Protein AF-A0A928I9W2-F1 (afdb_monomer_lite)

Foldseek 3Di:
DDDDDDDDDDDDDDDDDDDDDDDDPDDDDDDDDDDDDPPPQDDQDDQDPDPSCAALPAWPPDQFQDAPHPLLVVLLVVLVVVLVVLCVVCLPPDQLRLLQVLLVLLVVLVVLLVVQLCSCCRNNVDPFCVRHPLLALLSLLSLLSCQCNPNDDLSNVLSLLCLLFSLQVVLVVCSNPVPPGRNTHYSNYSSNNSSSSSSSSSNSSNVNCVSNVVDDADPVCLVSQLVSLVVSLVVQVVVQVVCCVVVVDNRRQHNNQQDADPPDPLVVLRVDDSVSSNVVSSCCSRHVRSVVSVVVCCVVVVVVVVPDDPDDDDDDDD

pLDDT: mean 82.39, std 24.61, range [24.2, 98.81]

Radius of gyration: 24.71 Å; chains: 1; bounding box: 88×42×76 Å

Secondary structure (DSSP, 8-state):
------------------------TT-PPPP-------TTS-----PPSSTHHHHTPPTTSS----TTSHHHHHHHHHHHHHHHHHHHHHTT--HHHHHHHHHHHHHHHHHHHHHHHHHIIIII----GGGT---SGGGHHHHHHHHHHH--HHHHHHHHHHIIIIIHHHHHHHHH--TTTTTTS-TTSHHHHHHHHHHHHHHHHHHHHHHTTS----GGGHHHHHHHHHHHHHHHHHHHHHHHHHH------GGG-SS--TTSTHHHHTTS-HHHHHHHHHHHHHHHHHHHHHHHHHHHHHHHHHTS-S--------

Sequence (318 aa):
MACRPSAALFYRKGITKHHTYRHRRGSPPPPWHGVHIPAVFCAPLHQPKGERALFFALPNTLPPAGLFTAAHGLLLLLTVLSLVLGLRLTRHFGEQRLRRVFLMLTVLLLLLETGKILFALLRVGTRNPNEFVPLYFCSITLAAGLFSGAGRGRLRLCGDIFLATGGLVGGIVFLLIPATSLPHYPAWHFLSLYSFLLHGAMVYMGLSLHLNGLYRIRREDLALAALPISLTAAAALLFNRIYDLVTGTEIANLMFLSRDFPGTPISLLYRLPRPLFTLLMWVIQALGPFLLVLLVTRLVGGRRAAQVPENGGEKRVF

Structure (mmCIF, N/CA/C/O backbone):
data_AF-A0A928I9W2-F1
#
_entry.id   AF-A0A928I9W2-F1
#
loop_
_atom_site.group_PDB
_atom_site.id
_atom_site.type_symbol
_atom_site.label_atom_id
_atom_site.label_alt_id
_atom_site.label_comp_id
_atom_site.label_asym_id
_atom_site.label_entity_id
_atom_site.label_seq_id
_atom_site.pdbx_PDB_ins_code
_atom_site.Cartn_x
_atom_site.Cartn_y
_atom_site.Cartn_z
_atom_site.occupancy
_atom_site.B_iso_or_equiv
_atom_site.auth_seq_id
_atom_site.auth_comp_id
_atom_site.auth_asym_id
_atom_site.auth_atom_id
_atom_site.pdbx_PDB_model_num
ATOM 1 N N . MET A 1 1 ? 51.714 -2.821 -41.963 1.00 31.78 1 MET A N 1
ATOM 2 C CA . MET A 1 1 ? 52.356 -2.086 -40.856 1.00 31.78 1 MET A CA 1
ATOM 3 C C . MET A 1 1 ? 51.703 -0.707 -40.790 1.00 31.78 1 MET A C 1
ATOM 5 O O . MET A 1 1 ? 51.743 -0.012 -41.788 1.00 31.78 1 MET A O 1
ATOM 9 N N . ALA A 1 2 ? 51.065 -0.404 -39.655 1.00 27.45 2 ALA A N 1
ATOM 10 C CA . ALA A 1 2 ? 50.681 0.915 -39.123 1.00 27.45 2 ALA A CA 1
ATOM 11 C C . ALA A 1 2 ? 49.656 1.850 -39.830 1.00 27.45 2 ALA A C 1
ATOM 13 O O . ALA A 1 2 ? 49.743 2.168 -41.007 1.00 27.45 2 ALA A O 1
ATOM 14 N N . CYS A 1 3 ? 48.777 2.375 -38.959 1.00 24.70 3 CYS A N 1
ATOM 15 C CA . CYS A 1 3 ? 48.060 3.663 -38.959 1.00 24.70 3 CYS A CA 1
ATOM 16 C C . CYS A 1 3 ? 46.743 3.867 -39.747 1.00 24.70 3 CYS A C 1
ATOM 18 O O . CYS A 1 3 ? 46.701 4.247 -40.909 1.00 24.70 3 CYS A O 1
ATOM 20 N N . ARG A 1 4 ? 45.641 3.756 -38.990 1.00 24.20 4 ARG A N 1
ATOM 21 C CA . ARG A 1 4 ? 44.439 4.630 -39.011 1.00 24.20 4 ARG A CA 1
ATOM 22 C C . ARG A 1 4 ? 44.657 5.809 -38.017 1.00 24.20 4 ARG A C 1
ATOM 24 O O . ARG A 1 4 ? 45.607 5.685 -37.244 1.00 24.20 4 ARG A O 1
ATOM 31 N N . PRO A 1 5 ? 43.739 6.792 -37.805 1.00 44.75 5 PRO A N 1
ATOM 32 C CA . PRO A 1 5 ? 42.651 7.390 -38.622 1.00 44.75 5 PRO A CA 1
ATOM 33 C C . PRO A 1 5 ? 42.519 8.949 -38.470 1.00 44.75 5 PRO A C 1
ATOM 35 O O . PRO A 1 5 ? 43.269 9.564 -37.724 1.00 44.75 5 PRO A O 1
ATOM 38 N N . SER A 1 6 ? 41.492 9.545 -39.113 1.00 26.38 6 SER A N 1
ATOM 39 C CA . SER A 1 6 ? 40.525 10.555 -38.579 1.00 26.38 6 SER A CA 1
ATOM 40 C C . SER A 1 6 ? 40.324 11.844 -39.394 1.00 26.38 6 SER A C 1
ATOM 42 O O . SER A 1 6 ? 41.237 12.647 -39.510 1.00 26.38 6 SER A O 1
ATOM 44 N N . ALA A 1 7 ? 39.073 12.069 -39.831 1.00 28.42 7 ALA A N 1
ATOM 45 C CA . ALA A 1 7 ? 38.289 13.326 -39.790 1.00 28.42 7 ALA A CA 1
ATOM 46 C C . ALA A 1 7 ? 36.963 13.067 -40.556 1.00 28.42 7 ALA A C 1
ATOM 48 O O . ALA A 1 7 ? 36.995 12.655 -41.707 1.00 28.42 7 ALA A O 1
ATOM 49 N N . ALA A 1 8 ? 35.793 12.973 -39.918 1.00 27.33 8 ALA A N 1
ATOM 50 C CA . ALA A 1 8 ? 34.947 14.032 -39.353 1.00 27.33 8 ALA A CA 1
ATOM 51 C C . ALA A 1 8 ? 34.053 14.760 -40.389 1.00 27.33 8 ALA A C 1
ATOM 53 O O . ALA A 1 8 ? 34.536 15.490 -41.240 1.00 27.33 8 ALA A O 1
ATOM 54 N N . LEU A 1 9 ? 32.737 14.569 -40.186 1.00 25.50 9 LEU A N 1
ATOM 55 C CA . LEU A 1 9 ? 31.574 15.414 -40.510 1.00 25.50 9 LEU A CA 1
ATOM 56 C C . LEU A 1 9 ? 31.290 15.835 -41.964 1.00 25.50 9 LEU A C 1
ATOM 58 O O . LEU A 1 9 ? 32.000 16.646 -42.528 1.00 25.50 9 LEU A O 1
ATOM 62 N N . PHE A 1 10 ? 30.086 15.495 -42.447 1.00 27.34 10 PHE A N 1
ATOM 63 C CA . PHE A 1 10 ? 29.070 16.508 -42.781 1.00 27.34 10 PHE A CA 1
ATOM 64 C C . PHE A 1 10 ? 27.650 15.920 -42.706 1.00 27.34 10 PHE A C 1
ATOM 66 O O . PHE A 1 10 ? 27.373 14.820 -43.175 1.00 27.34 10 PHE A O 1
ATOM 73 N N . TYR A 1 11 ? 26.757 16.680 -42.075 1.00 25.42 11 TYR A N 1
ATOM 74 C CA . TYR A 1 11 ? 25.349 16.386 -41.810 1.00 25.42 11 TYR A CA 1
ATOM 75 C C . TYR A 1 11 ? 24.501 17.292 -42.715 1.00 25.42 11 TYR A C 1
ATOM 77 O O . TYR A 1 11 ? 24.668 18.512 -42.648 1.00 25.42 11 TYR A O 1
ATOM 85 N N . ARG A 1 12 ? 23.553 16.764 -43.508 1.00 25.33 12 ARG A N 1
ATOM 86 C CA . ARG A 1 12 ? 22.374 17.552 -43.928 1.00 25.33 12 ARG A CA 1
ATOM 87 C C . ARG A 1 12 ? 21.186 16.706 -44.417 1.00 25.33 12 ARG A C 1
ATOM 89 O O . ARG A 1 12 ? 21.237 16.096 -45.471 1.00 25.33 12 ARG A O 1
ATOM 96 N N . LYS A 1 13 ? 20.109 16.810 -43.624 1.00 27.64 13 LYS A N 1
ATOM 97 C CA . LYS A 1 13 ? 18.665 16.907 -43.938 1.00 27.64 13 LYS A CA 1
ATOM 98 C C . LYS A 1 13 ? 18.009 15.902 -44.903 1.00 27.64 13 LYS A C 1
ATOM 100 O O . LYS A 1 13 ? 18.205 15.958 -46.107 1.00 27.64 13 LYS A O 1
ATOM 105 N N . GLY A 1 14 ? 17.014 15.187 -44.368 1.00 25.12 14 GLY A N 1
ATOM 106 C CA . GLY A 1 14 ? 15.886 14.626 -45.117 1.00 25.12 14 GLY A CA 1
ATOM 107 C C . GLY A 1 14 ? 14.689 14.382 -44.192 1.00 25.12 14 GLY A C 1
ATOM 108 O O . GLY A 1 14 ? 14.771 13.576 -43.273 1.00 25.12 14 GLY A O 1
ATOM 109 N N . ILE A 1 15 ? 13.611 15.136 -44.402 1.00 29.89 15 ILE A N 1
ATOM 110 C CA . ILE A 1 15 ? 12.345 15.110 -43.657 1.00 29.89 15 ILE A CA 1
ATOM 111 C C . ILE A 1 15 ? 11.397 14.048 -44.253 1.00 29.89 15 ILE A C 1
ATOM 113 O O . ILE A 1 15 ? 11.405 13.807 -45.456 1.00 29.89 15 ILE A O 1
ATOM 117 N N . THR A 1 16 ? 10.525 13.506 -43.391 1.00 30.69 16 THR A N 1
ATOM 118 C CA . THR A 1 16 ? 9.281 12.733 -43.630 1.00 30.69 16 THR A CA 1
ATOM 119 C C . THR A 1 16 ? 9.364 11.302 -44.171 1.00 30.69 16 THR A C 1
ATOM 121 O O . THR A 1 16 ? 9.642 11.075 -45.342 1.00 30.69 16 THR A O 1
ATOM 124 N N . LYS A 1 17 ? 8.910 10.349 -43.338 1.00 27.05 17 LYS A N 1
ATOM 125 C CA . LYS A 1 17 ? 7.760 9.467 -43.630 1.00 27.05 17 LYS A CA 1
ATOM 126 C C . LYS A 1 17 ? 7.296 8.748 -42.355 1.00 27.05 17 LYS A C 1
ATOM 128 O O . LYS A 1 17 ? 8.081 8.104 -41.668 1.00 27.05 17 LYS A O 1
ATOM 133 N N . HIS A 1 18 ? 6.004 8.877 -42.051 1.00 29.19 18 HIS A N 1
ATOM 134 C CA . HIS A 1 18 ? 5.299 8.079 -41.050 1.00 29.19 18 HIS A CA 1
ATOM 135 C C . HIS A 1 18 ? 5.368 6.596 -41.436 1.00 29.19 18 HIS A C 1
ATOM 137 O O . HIS A 1 18 ? 4.814 6.206 -42.462 1.00 29.19 18 HIS A O 1
ATOM 143 N N . HIS A 1 19 ? 6.000 5.768 -40.604 1.00 28.77 19 HIS A N 1
ATOM 144 C CA . HIS A 1 19 ? 5.880 4.315 -40.688 1.00 28.77 19 HIS A CA 1
ATOM 145 C C . HIS A 1 19 ? 5.056 3.792 -39.514 1.00 28.77 19 HIS A C 1
ATOM 147 O O . HIS A 1 19 ? 5.454 3.845 -38.352 1.00 28.77 19 HIS A O 1
ATOM 153 N N . THR A 1 20 ? 3.883 3.277 -39.857 1.00 29.92 20 THR A N 1
ATOM 154 C CA . THR A 1 20 ? 3.042 2.410 -39.041 1.00 29.92 20 THR A CA 1
ATOM 155 C C . THR A 1 20 ? 3.816 1.139 -38.678 1.00 29.92 20 THR A C 1
ATOM 157 O O . THR A 1 20 ? 4.093 0.299 -39.534 1.00 29.92 20 THR A O 1
ATOM 160 N N . TYR A 1 21 ? 4.181 0.978 -37.403 1.00 29.23 21 TYR A N 1
ATOM 161 C CA . TYR A 1 21 ? 4.833 -0.243 -36.926 1.00 29.23 21 TYR A CA 1
ATOM 162 C C . TYR A 1 21 ? 3.772 -1.307 -36.624 1.00 29.23 21 TYR A C 1
ATOM 164 O O . TYR A 1 21 ? 3.060 -1.265 -35.621 1.00 29.23 21 TYR A O 1
ATOM 172 N N . ARG A 1 22 ? 3.633 -2.260 -37.545 1.00 27.12 22 ARG A N 1
ATOM 173 C CA . ARG A 1 22 ? 2.772 -3.437 -37.410 1.00 27.12 22 ARG A CA 1
ATOM 174 C C . ARG A 1 22 ? 3.504 -4.454 -36.524 1.00 27.12 22 ARG A C 1
ATOM 176 O O . ARG A 1 22 ? 4.512 -5.015 -36.942 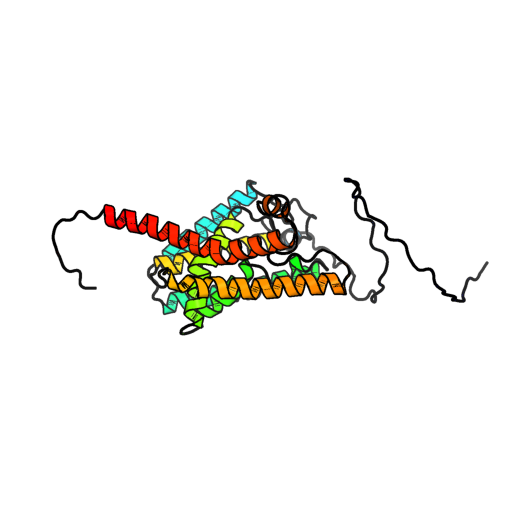1.00 27.12 22 ARG A O 1
ATOM 183 N N . HIS A 1 23 ? 3.015 -4.689 -35.306 1.00 31.16 23 HIS A N 1
ATOM 184 C CA . HIS A 1 23 ? 3.556 -5.706 -34.396 1.00 31.16 23 HIS A CA 1
ATOM 185 C C . HIS A 1 23 ? 3.523 -7.104 -35.048 1.00 31.16 23 HIS A C 1
ATOM 187 O O . HIS A 1 23 ? 2.455 -7.698 -35.200 1.00 31.16 23 HIS A O 1
ATOM 193 N N . ARG A 1 24 ? 4.694 -7.666 -35.380 1.00 27.56 24 ARG A N 1
ATOM 194 C CA . ARG A 1 24 ? 4.873 -9.124 -35.468 1.00 27.56 24 ARG A CA 1
ATOM 195 C C . ARG A 1 24 ? 5.093 -9.654 -34.051 1.00 27.56 24 ARG A C 1
ATOM 197 O O . ARG A 1 24 ? 5.978 -9.185 -33.342 1.00 27.56 24 ARG A O 1
ATOM 204 N N . ARG A 1 25 ? 4.270 -10.619 -33.634 1.00 34.62 25 ARG A N 1
ATOM 205 C CA . ARG A 1 25 ? 4.493 -11.408 -32.413 1.00 34.62 25 ARG A CA 1
ATOM 206 C C . ARG A 1 25 ? 5.723 -12.296 -32.633 1.00 34.62 25 ARG A C 1
ATOM 208 O O . ARG A 1 25 ? 5.773 -12.977 -33.652 1.00 34.62 25 ARG A O 1
ATOM 215 N N . GLY A 1 26 ? 6.660 -12.310 -31.683 1.00 38.62 26 GLY A N 1
ATOM 216 C CA . GLY A 1 26 ? 7.647 -13.393 -31.558 1.00 38.62 26 GLY A CA 1
ATOM 217 C C . GLY A 1 26 ? 9.140 -13.054 -31.650 1.00 38.62 26 GLY A C 1
ATOM 218 O O . GLY A 1 26 ? 9.929 -13.990 -31.651 1.00 38.62 26 GLY A O 1
ATOM 219 N N . SER A 1 27 ? 9.566 -11.787 -31.693 1.00 29.41 27 SER A N 1
ATOM 220 C CA . SER A 1 27 ? 11.004 -11.450 -31.733 1.00 29.41 27 SER A CA 1
ATOM 221 C C . SER A 1 27 ? 11.513 -10.935 -30.377 1.00 29.41 27 SER A C 1
ATOM 223 O O . SER A 1 27 ? 10.868 -10.046 -29.814 1.00 29.41 27 SER A O 1
ATOM 225 N N . PRO A 1 28 ? 12.655 -11.425 -29.850 1.00 33.12 28 PRO A N 1
ATOM 226 C CA . PRO A 1 28 ? 13.293 -10.826 -28.678 1.00 33.12 28 PRO A CA 1
ATOM 227 C C . PRO A 1 28 ? 13.780 -9.397 -28.992 1.00 33.12 28 PRO A C 1
ATOM 229 O O . PRO A 1 28 ? 14.132 -9.114 -30.142 1.00 33.12 28 PRO A O 1
ATOM 232 N N . PRO A 1 29 ? 13.792 -8.481 -28.006 1.00 35.78 29 PRO A N 1
ATOM 233 C CA . PRO A 1 29 ? 14.251 -7.113 -28.223 1.00 35.78 29 PRO A CA 1
ATOM 234 C C . PRO A 1 29 ? 15.753 -7.077 -28.565 1.00 35.78 29 PRO A C 1
ATOM 236 O O . PRO A 1 29 ? 16.518 -7.890 -28.039 1.00 35.78 29 PRO A O 1
ATOM 239 N N . PRO A 1 30 ? 16.195 -6.148 -29.434 1.00 31.75 30 PRO A N 1
ATOM 240 C CA . PRO A 1 30 ? 17.597 -6.031 -29.821 1.00 31.75 30 PRO A CA 1
ATOM 241 C C . PRO A 1 30 ? 18.478 -5.557 -28.649 1.00 31.75 30 PRO A C 1
ATOM 243 O O . PRO A 1 30 ? 17.998 -4.829 -27.775 1.00 31.75 30 PRO A O 1
ATOM 246 N N . PRO A 1 31 ? 19.773 -5.933 -28.622 1.00 33.59 31 PRO A N 1
ATOM 247 C CA . PRO A 1 31 ? 20.706 -5.472 -27.603 1.00 33.59 31 PRO A CA 1
ATOM 248 C C . PRO A 1 31 ? 20.972 -3.968 -27.750 1.00 33.59 31 PRO A C 1
ATOM 250 O O . PRO A 1 31 ? 21.208 -3.449 -28.841 1.00 33.59 31 PRO A O 1
ATOM 253 N N . TRP A 1 32 ? 20.916 -3.268 -26.619 1.00 40.97 32 TRP A N 1
ATOM 254 C CA . TRP A 1 32 ? 21.038 -1.818 -26.525 1.00 40.97 32 TRP A CA 1
ATOM 255 C C . TRP A 1 32 ? 22.491 -1.369 -26.720 1.00 40.97 32 TRP A C 1
ATOM 257 O O . TRP A 1 32 ? 23.321 -1.525 -25.826 1.00 40.97 32 TRP A O 1
ATOM 267 N N . HIS A 1 33 ? 22.789 -0.748 -27.860 1.00 34.88 33 HIS A N 1
ATOM 268 C CA . HIS A 1 33 ? 24.001 0.047 -28.044 1.00 34.88 33 HIS A CA 1
ATOM 269 C C . HIS A 1 33 ? 23.652 1.538 -28.076 1.00 34.88 33 HIS A C 1
ATOM 271 O O . HIS A 1 33 ? 22.855 1.971 -28.902 1.00 34.88 33 HIS A O 1
ATOM 277 N N . GLY A 1 34 ? 24.315 2.318 -27.215 1.00 32.12 34 GLY A N 1
ATOM 278 C CA . GLY A 1 34 ? 24.569 3.737 -27.476 1.00 32.12 34 GLY A CA 1
ATOM 279 C C . GLY A 1 34 ? 24.006 4.741 -26.473 1.00 32.12 34 GLY A C 1
ATOM 280 O O . GLY A 1 34 ? 23.100 5.475 -26.829 1.00 32.12 34 GLY A O 1
ATOM 281 N N . VAL A 1 35 ? 24.611 4.838 -25.279 1.00 32.84 35 VAL A N 1
ATOM 282 C CA . VAL A 1 35 ? 24.970 6.113 -24.613 1.00 32.84 35 VAL A CA 1
ATOM 283 C C . VAL A 1 35 ? 26.172 5.815 -23.703 1.00 32.84 35 VAL A C 1
ATOM 285 O O . VAL A 1 35 ? 26.039 5.082 -22.723 1.00 32.84 35 VAL A O 1
ATOM 288 N N . HIS A 1 36 ? 27.354 6.342 -24.034 1.00 31.38 36 HIS A N 1
ATOM 289 C CA . HIS A 1 36 ? 28.551 6.223 -23.198 1.00 31.38 36 HIS A CA 1
ATOM 290 C C . HIS A 1 36 ? 28.470 7.210 -22.024 1.00 31.38 36 HIS A C 1
ATOM 292 O O . HIS A 1 36 ? 28.612 8.414 -22.208 1.00 31.38 36 HIS A O 1
ATOM 298 N N . ILE A 1 37 ? 28.266 6.683 -20.818 1.00 40.09 37 ILE A N 1
ATOM 299 C CA . ILE A 1 37 ? 28.563 7.352 -19.542 1.00 40.09 37 ILE A CA 1
ATOM 300 C C . ILE A 1 37 ? 29.822 6.653 -18.986 1.00 40.09 37 ILE A C 1
ATOM 302 O O . ILE A 1 37 ? 29.930 5.437 -19.175 1.00 40.09 37 ILE A O 1
ATOM 306 N N . PRO A 1 38 ? 30.799 7.360 -18.377 1.00 28.80 38 PRO A N 1
ATOM 307 C CA . PRO A 1 38 ? 32.104 6.791 -18.032 1.00 28.80 38 PRO A CA 1
ATOM 308 C C . PRO A 1 38 ? 32.010 5.468 -17.264 1.00 28.80 38 PRO A C 1
ATOM 310 O O . PRO A 1 38 ? 31.285 5.350 -16.276 1.00 28.80 38 PRO A O 1
ATOM 313 N N . ALA A 1 39 ? 32.788 4.486 -17.719 1.00 35.19 39 ALA A N 1
ATOM 314 C CA . ALA A 1 39 ? 32.867 3.118 -17.211 1.00 35.19 39 ALA A CA 1
ATOM 315 C C . ALA A 1 39 ? 33.584 3.016 -15.847 1.00 35.19 39 ALA A C 1
ATOM 317 O O . ALA A 1 39 ? 34.485 2.203 -15.675 1.00 35.19 39 ALA A O 1
ATOM 318 N N . VAL A 1 40 ? 33.203 3.849 -14.876 1.00 36.44 40 VAL A N 1
ATOM 319 C CA . VAL A 1 40 ? 33.762 3.823 -13.510 1.00 36.44 40 VAL A CA 1
ATOM 320 C C . VAL A 1 40 ? 32.794 3.166 -12.510 1.00 36.44 40 VAL A C 1
ATOM 322 O O . VAL A 1 40 ? 33.202 2.780 -11.423 1.00 36.44 40 VAL A O 1
ATOM 325 N N . PHE A 1 41 ? 31.532 2.927 -12.890 1.00 36.41 41 PHE A N 1
ATOM 326 C CA . PHE A 1 41 ? 30.505 2.349 -12.003 1.00 36.41 41 PHE A CA 1
ATOM 327 C C . PHE A 1 41 ? 29.969 0.965 -12.420 1.00 36.41 41 PHE A C 1
ATOM 329 O O . PHE A 1 41 ? 28.980 0.497 -11.867 1.00 36.41 41 PHE A O 1
ATOM 336 N N . CYS A 1 42 ? 30.597 0.280 -13.380 1.00 36.03 42 CYS A N 1
ATOM 337 C CA . CYS A 1 42 ? 30.111 -1.010 -13.897 1.00 36.03 42 CYS A CA 1
ATOM 338 C C . CYS A 1 42 ? 31.154 -2.129 -13.796 1.00 36.03 42 CYS A C 1
ATOM 340 O O . CYS A 1 42 ? 31.420 -2.826 -14.771 1.00 36.03 42 CYS A O 1
ATOM 342 N N . ALA A 1 43 ? 31.727 -2.330 -12.610 1.00 31.09 43 ALA A N 1
ATOM 343 C CA . ALA A 1 43 ? 32.336 -3.615 -12.284 1.00 31.09 43 ALA A CA 1
ATOM 344 C C . ALA A 1 43 ? 31.275 -4.488 -11.586 1.00 31.09 43 ALA A C 1
ATOM 346 O O . ALA A 1 43 ? 30.779 -4.086 -10.530 1.00 31.09 43 ALA A O 1
ATOM 347 N N . PRO A 1 44 ? 30.890 -5.660 -12.130 1.00 40.47 44 PRO A N 1
ATOM 348 C CA . PRO A 1 44 ? 30.042 -6.593 -11.403 1.00 40.47 44 PRO A CA 1
ATOM 349 C C . PRO A 1 44 ? 30.801 -7.064 -10.159 1.00 40.47 44 PRO A C 1
ATOM 351 O O . PRO A 1 44 ? 31.786 -7.796 -10.246 1.00 40.47 44 PRO A O 1
ATOM 354 N N . LEU A 1 45 ? 30.357 -6.602 -8.988 1.00 47.22 45 LEU A N 1
ATOM 355 C CA . LEU A 1 45 ? 30.879 -7.042 -7.699 1.00 47.22 45 LEU A CA 1
ATOM 356 C C . LEU A 1 45 ? 30.754 -8.567 -7.607 1.00 47.22 45 LEU A C 1
ATOM 358 O O . LEU A 1 45 ? 29.647 -9.107 -7.670 1.00 47.22 45 LEU A O 1
ATOM 362 N N . HIS A 1 46 ? 31.907 -9.218 -7.455 1.00 44.16 46 HIS A N 1
ATOM 363 C CA . HIS A 1 46 ? 32.105 -10.656 -7.284 1.00 44.16 46 HIS A CA 1
ATOM 364 C C . HIS A 1 46 ? 30.957 -11.293 -6.475 1.00 44.16 46 HIS A C 1
ATOM 366 O O . HIS A 1 46 ? 30.665 -10.857 -5.358 1.00 44.16 46 HIS A O 1
ATOM 372 N N . GLN A 1 47 ? 30.261 -12.286 -7.045 1.00 50.47 47 GLN A N 1
ATOM 373 C CA . GLN A 1 47 ? 29.185 -12.972 -6.327 1.00 50.47 47 GLN A CA 1
ATOM 374 C C . GLN A 1 47 ? 29.783 -13.826 -5.195 1.00 50.47 47 GLN A C 1
ATOM 376 O O . GLN A 1 47 ? 30.635 -14.675 -5.468 1.00 50.47 47 GLN A O 1
ATOM 381 N N . PRO A 1 48 ? 29.366 -13.633 -3.930 1.00 45.22 48 PRO A N 1
ATOM 382 C CA . PRO A 1 48 ? 29.837 -14.469 -2.832 1.00 45.22 48 PRO A CA 1
ATOM 383 C C . PRO A 1 48 ? 29.295 -15.896 -2.994 1.00 45.22 48 PRO A C 1
ATOM 385 O O . PRO A 1 48 ? 28.115 -16.071 -3.273 1.00 45.22 48 PRO A O 1
ATOM 388 N N . LYS A 1 49 ? 30.132 -16.923 -2.801 1.00 40.22 49 LYS A N 1
ATOM 389 C CA . LYS A 1 49 ? 29.702 -18.334 -2.753 1.00 40.22 49 LYS A CA 1
ATOM 390 C C . LYS A 1 49 ? 29.166 -18.667 -1.344 1.00 40.22 49 LYS A C 1
ATOM 392 O O . LYS A 1 49 ? 29.845 -18.371 -0.366 1.00 40.22 49 LYS A O 1
ATOM 397 N N . GLY A 1 50 ? 27.970 -19.264 -1.236 1.00 56.84 50 GLY A N 1
ATOM 398 C CA . GLY A 1 50 ? 27.308 -19.669 0.030 1.00 56.84 50 GLY A CA 1
ATOM 399 C C . GLY A 1 50 ? 25.898 -19.075 0.211 1.00 56.84 50 GLY A C 1
ATOM 400 O O . GLY A 1 50 ? 25.441 -18.361 -0.666 1.00 56.84 50 GLY A O 1
ATOM 401 N N . GLU A 1 51 ? 25.200 -19.317 1.332 1.00 52.12 51 GLU A N 1
ATOM 402 C CA . GLU A 1 51 ? 23.814 -18.843 1.612 1.00 52.12 51 GLU A CA 1
ATOM 403 C C . GLU A 1 51 ? 23.595 -17.328 1.406 1.00 52.12 51 GLU A C 1
ATOM 405 O O . GLU A 1 51 ? 22.502 -16.884 1.049 1.00 52.12 51 GLU A O 1
ATOM 410 N N . ARG A 1 52 ? 24.660 -16.522 1.533 1.00 54.88 52 ARG A N 1
ATOM 411 C CA . ARG A 1 52 ? 24.667 -15.091 1.173 1.00 54.88 52 ARG A CA 1
ATOM 412 C C . ARG A 1 52 ? 24.341 -14.841 -0.309 1.00 54.88 52 ARG A C 1
ATOM 414 O O . ARG A 1 52 ? 23.796 -13.790 -0.634 1.00 54.88 52 ARG A O 1
ATOM 421 N N . ALA A 1 53 ? 24.641 -15.800 -1.186 1.00 63.34 53 ALA A N 1
ATOM 422 C CA . ALA A 1 53 ? 24.260 -15.799 -2.595 1.00 63.34 53 ALA A CA 1
ATOM 423 C C . ALA A 1 53 ? 22.746 -15.930 -2.785 1.00 63.34 53 ALA A C 1
ATOM 425 O O . ALA A 1 53 ? 22.221 -15.368 -3.735 1.00 63.34 53 ALA A O 1
ATOM 426 N N . LEU A 1 54 ? 22.052 -16.651 -1.893 1.00 77.19 54 LEU A N 1
ATOM 427 C CA . LEU A 1 54 ? 20.616 -16.920 -2.001 1.00 77.19 54 LEU A CA 1
ATOM 428 C C . LEU A 1 54 ? 19.784 -15.693 -1.605 1.00 77.19 54 LEU A C 1
ATOM 430 O O . LEU A 1 54 ? 18.833 -15.337 -2.296 1.00 77.19 54 LEU A O 1
ATOM 434 N N . PHE A 1 55 ? 20.161 -15.029 -0.508 1.00 88.88 55 PHE A N 1
ATOM 435 C CA . PHE A 1 55 ? 19.361 -13.955 0.089 1.00 88.88 55 PHE A CA 1
ATOM 436 C C . PHE A 1 55 ? 19.397 -12.637 -0.701 1.00 88.88 55 PHE A C 1
ATOM 438 O O . PHE A 1 55 ? 18.418 -11.894 -0.692 1.00 88.88 55 PHE A O 1
ATOM 445 N N . PHE A 1 56 ? 20.505 -12.366 -1.399 1.00 89.81 56 PHE A N 1
ATOM 446 C CA . PHE A 1 56 ? 20.718 -11.179 -2.240 1.00 89.81 56 PHE A CA 1
ATOM 447 C C . PHE A 1 56 ? 21.059 -11.556 -3.694 1.00 89.81 56 PHE A C 1
ATOM 449 O O . PHE A 1 56 ? 21.854 -10.877 -4.355 1.00 89.81 56 PHE A O 1
ATOM 456 N N . ALA A 1 57 ? 20.496 -12.669 -4.172 1.00 88.44 57 ALA A N 1
ATOM 457 C CA . ALA A 1 57 ? 20.646 -13.132 -5.546 1.00 88.44 57 ALA A CA 1
ATOM 458 C C . ALA A 1 57 ? 20.131 -12.091 -6.548 1.00 88.44 57 ALA A C 1
ATOM 460 O O . ALA A 1 57 ? 19.156 -11.383 -6.300 1.00 88.44 57 ALA A O 1
ATOM 461 N N . LEU A 1 58 ? 20.756 -12.024 -7.722 1.00 88.12 58 LEU A N 1
ATOM 462 C CA . LEU A 1 58 ? 20.221 -11.209 -8.808 1.00 88.12 58 LEU A CA 1
ATOM 463 C C . LEU A 1 58 ? 18.895 -11.810 -9.320 1.00 88.12 58 LEU A C 1
ATOM 465 O O . LEU A 1 58 ? 18.676 -13.021 -9.214 1.00 88.12 58 LEU A O 1
ATOM 469 N N . PRO A 1 59 ? 17.986 -10.982 -9.863 1.00 86.19 59 PRO A N 1
ATOM 470 C CA . PRO A 1 59 ? 16.713 -11.471 -10.381 1.00 86.19 59 PRO A CA 1
ATOM 471 C C . PRO A 1 59 ? 16.928 -12.556 -11.440 1.00 86.19 59 PRO A C 1
ATOM 473 O O . PRO A 1 59 ? 17.780 -12.419 -12.319 1.00 86.19 59 PRO A O 1
ATOM 476 N N . ASN A 1 60 ? 16.127 -13.620 -11.368 1.00 87.06 60 ASN A N 1
ATOM 477 C CA . ASN A 1 60 ? 16.134 -14.750 -12.303 1.00 87.06 60 ASN A CA 1
ATOM 478 C C . ASN A 1 60 ? 17.458 -15.546 -12.395 1.00 87.06 60 ASN A C 1
ATOM 480 O O . ASN A 1 60 ? 17.599 -16.363 -13.303 1.00 87.06 60 ASN A O 1
ATOM 484 N N . THR A 1 61 ? 18.426 -15.362 -11.483 1.00 88.69 61 THR A N 1
ATOM 485 C CA . THR A 1 61 ? 19.645 -16.205 -11.461 1.00 88.69 61 THR A CA 1
ATOM 486 C C . THR A 1 61 ? 19.464 -17.509 -10.691 1.00 88.69 61 THR A C 1
ATOM 488 O O . THR A 1 61 ? 20.271 -18.423 -10.819 1.00 88.69 61 THR A O 1
ATOM 491 N N . LEU A 1 62 ? 18.421 -17.585 -9.868 1.00 90.25 62 LEU A N 1
ATOM 492 C CA . LEU A 1 62 ? 18.011 -18.771 -9.128 1.00 90.25 62 LEU A CA 1
ATOM 493 C C . LEU A 1 62 ? 16.540 -19.069 -9.436 1.00 90.25 62 LEU A C 1
ATOM 495 O O . LEU A 1 62 ? 15.814 -18.141 -9.807 1.00 90.25 62 LEU A O 1
ATOM 499 N N . PRO A 1 63 ? 16.078 -20.323 -9.259 1.00 90.44 63 PRO A N 1
ATOM 500 C CA . PRO A 1 63 ? 14.683 -20.670 -9.482 1.00 90.44 63 PRO A CA 1
ATOM 501 C C . PRO A 1 63 ? 13.745 -19.758 -8.673 1.00 90.44 63 PRO A C 1
ATOM 503 O O . PRO A 1 63 ? 13.886 -19.674 -7.446 1.00 90.44 63 PRO A O 1
ATOM 506 N N . PRO A 1 64 ? 12.809 -19.052 -9.332 1.00 93.38 64 PRO A N 1
ATOM 507 C CA . PRO A 1 64 ? 11.859 -18.201 -8.636 1.00 93.38 64 PRO A CA 1
ATOM 508 C C . PRO A 1 64 ? 10.901 -19.050 -7.800 1.00 93.38 64 PRO A C 1
ATOM 510 O O . PRO A 1 64 ? 10.600 -20.195 -8.141 1.00 93.38 64 PRO A O 1
ATOM 513 N N . ALA A 1 65 ? 10.382 -18.477 -6.714 1.00 93.50 65 ALA A N 1
ATOM 514 C CA . ALA A 1 65 ? 9.378 -19.150 -5.895 1.00 93.50 65 ALA A CA 1
ATOM 515 C C . ALA A 1 65 ? 8.106 -19.464 -6.693 1.00 93.50 65 ALA A C 1
ATOM 517 O O . ALA A 1 65 ? 7.493 -20.505 -6.472 1.00 93.50 65 ALA A O 1
ATOM 518 N N . GLY A 1 66 ? 7.721 -18.573 -7.611 1.00 91.88 66 GLY A N 1
ATOM 519 C CA . GLY A 1 66 ? 6.516 -18.698 -8.426 1.00 91.88 66 GLY A CA 1
ATOM 520 C C . GLY A 1 66 ? 5.218 -18.434 -7.656 1.00 91.88 66 GLY A C 1
ATOM 521 O O . GLY A 1 66 ? 5.170 -18.430 -6.425 1.00 91.88 66 GLY A O 1
ATOM 522 N N . LEU A 1 67 ? 4.141 -18.197 -8.405 1.00 92.81 67 LEU A N 1
ATOM 523 C CA . LEU A 1 67 ? 2.793 -18.051 -7.855 1.00 92.81 67 LEU A CA 1
ATOM 524 C C . LEU A 1 67 ? 2.168 -19.431 -7.625 1.00 92.81 67 LEU A C 1
ATOM 526 O O . LEU A 1 67 ? 2.336 -20.333 -8.438 1.00 92.81 67 LEU A O 1
ATOM 530 N N . PHE A 1 68 ? 1.426 -19.575 -6.526 1.00 93.69 68 PHE A N 1
ATOM 531 C CA . PHE A 1 68 ? 0.682 -20.799 -6.164 1.00 93.69 68 PHE A CA 1
ATOM 532 C C . PHE A 1 68 ? 1.521 -22.087 -6.055 1.00 93.69 68 PHE A C 1
ATOM 534 O O . PHE A 1 68 ? 1.006 -23.190 -6.208 1.00 93.69 68 PHE A O 1
ATOM 541 N N . THR A 1 69 ? 2.810 -21.962 -5.745 1.00 96.31 69 THR A N 1
ATOM 542 C CA . THR A 1 69 ? 3.698 -23.097 -5.462 1.00 96.31 69 THR A CA 1
ATOM 543 C C . THR A 1 69 ? 3.694 -23.465 -3.975 1.00 96.31 69 THR A C 1
ATOM 545 O O . THR A 1 69 ? 3.200 -22.711 -3.133 1.00 96.31 69 THR A O 1
ATOM 548 N N . ALA A 1 70 ? 4.313 -24.595 -3.612 1.00 96.38 70 ALA A N 1
ATOM 549 C CA . ALA A 1 70 ? 4.520 -24.961 -2.206 1.00 96.38 70 ALA A CA 1
ATOM 550 C C . ALA A 1 70 ? 5.312 -23.888 -1.433 1.00 96.38 70 ALA A C 1
ATOM 552 O O . ALA A 1 70 ? 5.020 -23.613 -0.272 1.00 96.38 70 ALA A O 1
ATOM 553 N N . ALA A 1 71 ? 6.271 -23.232 -2.094 1.00 95.25 71 ALA A N 1
ATOM 554 C CA . ALA A 1 71 ? 7.048 -22.150 -1.507 1.00 95.25 71 ALA A CA 1
ATOM 555 C C . ALA A 1 71 ? 6.183 -20.909 -1.219 1.00 95.25 71 ALA A C 1
ATOM 557 O O . ALA A 1 71 ? 6.278 -20.333 -0.135 1.00 95.25 71 ALA A O 1
ATOM 558 N N . HIS A 1 72 ? 5.287 -20.542 -2.145 1.00 96.50 72 HIS A N 1
ATOM 559 C CA . HIS A 1 72 ? 4.269 -19.518 -1.895 1.00 96.50 72 HIS A CA 1
ATOM 560 C C . HIS A 1 72 ? 3.365 -19.910 -0.714 1.00 96.50 72 HIS A C 1
ATOM 562 O O . HIS A 1 72 ? 3.177 -19.113 0.205 1.00 96.50 72 HIS A O 1
ATOM 568 N N . GLY A 1 73 ? 2.860 -21.148 -0.700 1.00 97.62 73 GLY A N 1
ATOM 569 C CA . GLY A 1 73 ? 2.014 -21.662 0.380 1.00 97.62 73 GLY A CA 1
ATOM 570 C C . GLY A 1 73 ? 2.690 -21.604 1.753 1.00 97.62 73 GLY A C 1
ATOM 571 O O . GLY A 1 73 ? 2.061 -21.191 2.725 1.00 97.62 73 GLY A O 1
ATOM 572 N N . LEU A 1 74 ? 3.982 -21.937 1.831 1.00 97.31 74 LEU A N 1
AT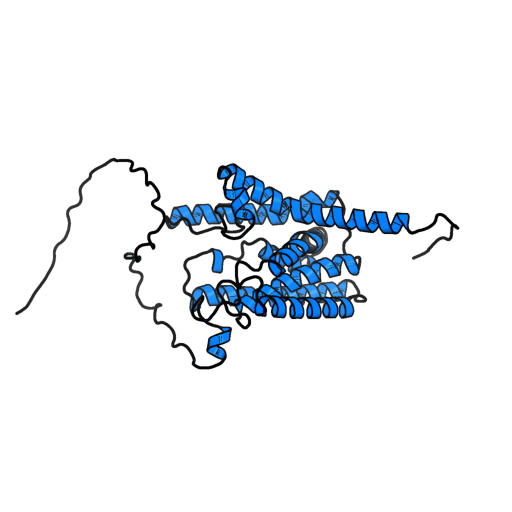OM 573 C CA . LEU A 1 74 ? 4.766 -21.847 3.063 1.00 97.31 74 LEU A CA 1
ATOM 574 C C . LEU A 1 74 ? 4.914 -20.398 3.549 1.00 97.31 74 LEU A C 1
ATOM 576 O O . LEU A 1 74 ? 4.667 -20.123 4.722 1.00 97.31 74 LEU A O 1
ATOM 580 N N . LEU A 1 75 ? 5.278 -19.463 2.664 1.00 97.69 75 LEU A N 1
ATOM 581 C CA . LEU A 1 75 ? 5.393 -18.043 3.024 1.00 97.69 75 LEU A CA 1
ATOM 582 C C . LEU A 1 75 ? 4.054 -17.467 3.501 1.00 97.69 75 LEU A C 1
ATOM 584 O O . LEU A 1 75 ? 4.007 -16.726 4.490 1.00 97.69 75 LEU A O 1
ATOM 588 N N . LEU A 1 76 ? 2.960 -17.839 2.832 1.00 98.06 76 LEU A N 1
ATOM 589 C CA . LEU A 1 76 ? 1.613 -17.434 3.215 1.00 98.06 76 LEU A CA 1
ATOM 590 C C . LEU A 1 76 ? 1.228 -18.007 4.584 1.00 98.06 76 LEU A C 1
ATOM 592 O O . LEU A 1 76 ? 0.763 -17.256 5.441 1.00 98.06 76 LEU A O 1
ATOM 596 N N . LEU A 1 77 ? 1.479 -19.299 4.823 1.00 98.19 77 LEU A N 1
ATOM 597 C CA . LEU A 1 77 ? 1.220 -19.952 6.108 1.00 98.19 77 LEU A CA 1
ATOM 598 C C . LEU A 1 77 ? 1.974 -19.259 7.246 1.00 98.19 77 LEU A C 1
ATOM 600 O O . LEU A 1 77 ? 1.363 -18.898 8.251 1.00 98.19 77 LEU A O 1
ATOM 604 N N . LEU A 1 78 ? 3.277 -19.024 7.079 1.00 98.19 78 LEU A N 1
ATOM 605 C CA . LEU A 1 78 ? 4.091 -18.335 8.082 1.00 98.19 78 LEU A CA 1
ATOM 606 C C . LEU A 1 78 ? 3.559 -16.927 8.361 1.00 98.19 78 LEU A C 1
ATOM 608 O O . LEU A 1 78 ? 3.413 -16.545 9.520 1.00 98.19 78 LEU A O 1
ATOM 612 N N . THR A 1 79 ? 3.183 -16.191 7.315 1.00 98.31 79 THR A N 1
ATOM 613 C CA . THR A 1 79 ? 2.622 -14.840 7.456 1.00 98.31 79 THR A CA 1
ATOM 614 C C . THR A 1 79 ? 1.291 -14.855 8.207 1.00 98.31 79 THR A C 1
ATOM 616 O O . THR A 1 79 ? 1.084 -14.032 9.098 1.00 98.31 79 THR A O 1
ATOM 619 N N . VAL A 1 80 ? 0.402 -15.809 7.911 1.00 98.31 80 VAL A N 1
ATOM 620 C CA . VAL A 1 80 ? -0.875 -15.970 8.624 1.00 98.31 80 VAL A CA 1
ATOM 621 C C . VAL A 1 80 ? -0.644 -16.340 10.089 1.00 98.31 80 VAL A C 1
ATOM 623 O O . VAL A 1 80 ? -1.275 -15.748 10.965 1.00 98.31 80 VAL A O 1
ATOM 626 N N . LEU A 1 81 ? 0.278 -17.261 10.385 1.00 98.44 81 LEU A N 1
ATOM 627 C CA . LEU A 1 81 ? 0.622 -17.628 11.763 1.00 98.44 81 LEU A CA 1
ATOM 628 C C . LEU A 1 81 ? 1.174 -16.427 12.542 1.00 98.44 81 LEU A C 1
ATOM 630 O O . LEU A 1 81 ? 0.711 -16.154 13.653 1.00 98.44 81 LEU A O 1
ATOM 634 N N . SER A 1 82 ? 2.102 -15.667 11.951 1.00 98.12 82 SER A N 1
ATOM 635 C CA . SER A 1 82 ? 2.634 -14.438 12.550 1.00 98.12 82 SER A CA 1
ATOM 636 C C . SER A 1 82 ? 1.548 -13.383 12.763 1.00 98.12 82 SER A C 1
ATOM 638 O O . SER A 1 82 ? 1.526 -12.736 13.809 1.00 98.12 82 SER A O 1
ATOM 640 N N . LEU A 1 83 ? 0.616 -13.233 11.819 1.00 98.06 83 LEU A N 1
ATOM 641 C CA . LEU A 1 83 ? -0.509 -12.309 11.936 1.00 98.06 83 LEU A CA 1
ATOM 642 C C . LEU A 1 83 ? -1.460 -12.709 13.069 1.00 98.06 83 LEU A C 1
ATOM 644 O O . LEU A 1 83 ? -1.810 -11.867 13.895 1.00 98.06 83 LEU A O 1
ATOM 648 N N . VAL A 1 84 ? -1.848 -13.984 13.151 1.00 98.19 84 VAL A N 1
ATOM 649 C CA . VAL A 1 84 ? -2.713 -14.494 14.227 1.00 98.19 84 VAL A CA 1
ATOM 650 C C . VAL A 1 84 ? -2.041 -14.312 15.584 1.00 98.19 84 VAL A C 1
ATOM 652 O O . VAL A 1 84 ? -2.688 -13.848 16.525 1.00 98.19 84 VAL A O 1
ATOM 655 N N . LEU A 1 85 ? -0.750 -14.637 15.691 1.00 98.25 85 LEU A N 1
ATOM 656 C CA . LEU A 1 85 ? 0.019 -14.427 16.914 1.00 98.25 85 LEU A CA 1
ATOM 657 C C . LEU A 1 85 ? 0.066 -12.940 17.286 1.00 98.25 85 LEU A C 1
ATOM 659 O O . LEU A 1 85 ? -0.281 -12.588 18.412 1.00 98.25 85 LEU A O 1
ATOM 663 N N . GLY A 1 86 ? 0.418 -12.070 16.338 1.00 97.94 86 GLY A N 1
ATOM 664 C CA . GLY A 1 86 ? 0.466 -10.623 16.536 1.00 97.94 86 GLY A CA 1
ATOM 665 C C . GLY A 1 86 ? -0.863 -10.066 17.041 1.00 97.94 86 GLY A C 1
ATOM 666 O O . GLY A 1 86 ? -0.892 -9.405 18.075 1.00 97.94 86 GLY A O 1
ATOM 667 N N . LEU A 1 87 ? -1.974 -10.398 16.375 1.00 98.00 87 LEU A N 1
ATOM 668 C CA . LEU A 1 87 ? -3.316 -9.964 16.781 1.00 98.00 87 LEU A CA 1
ATOM 669 C C . LEU A 1 87 ? -3.702 -10.488 18.169 1.00 98.00 87 LEU A C 1
ATOM 671 O O . LEU A 1 87 ? -4.287 -9.753 18.962 1.00 98.00 87 LEU A O 1
ATOM 675 N N . ARG A 1 88 ? -3.367 -11.742 18.500 1.00 97.31 88 ARG A N 1
ATOM 676 C CA . ARG A 1 88 ? -3.635 -12.305 19.835 1.00 97.31 88 ARG A CA 1
ATOM 677 C C . ARG A 1 88 ? -2.846 -11.594 20.929 1.00 97.31 88 ARG A C 1
ATOM 679 O O . ARG A 1 88 ? -3.401 -11.361 22.001 1.00 97.31 88 ARG A O 1
ATOM 686 N N . LEU A 1 89 ? -1.584 -11.260 20.667 1.00 97.00 89 LEU A N 1
ATOM 687 C CA . LEU A 1 89 ? -0.718 -10.571 21.623 1.00 97.00 89 LEU A CA 1
ATOM 688 C C . LEU A 1 89 ? -1.151 -9.121 21.852 1.00 97.00 89 LEU A C 1
ATOM 690 O O . LEU A 1 89 ? -0.996 -8.615 22.962 1.00 97.00 89 LEU A O 1
ATOM 694 N N . THR A 1 90 ? -1.712 -8.460 20.837 1.00 96.56 90 THR A N 1
ATOM 695 C CA . THR A 1 90 ? -2.073 -7.038 20.923 1.00 96.56 90 THR A CA 1
ATOM 696 C C . THR A 1 90 ? -3.553 -6.758 21.157 1.00 96.56 90 THR A C 1
ATOM 698 O O . THR A 1 90 ? -3.892 -5.601 21.377 1.00 96.56 90 THR A O 1
ATOM 701 N N . ARG A 1 91 ? -4.423 -7.779 21.212 1.00 94.12 91 ARG A N 1
ATOM 702 C CA . ARG A 1 91 ? -5.890 -7.632 21.387 1.00 94.12 91 ARG A CA 1
ATOM 703 C C . ARG A 1 91 ? -6.350 -6.835 22.615 1.00 94.12 91 ARG A C 1
ATOM 705 O O . ARG A 1 91 ? -7.496 -6.417 22.667 1.00 94.12 91 ARG A O 1
ATOM 712 N N . HIS A 1 92 ? -5.486 -6.721 23.623 1.00 91.25 92 HIS A N 1
ATOM 713 C CA . HIS A 1 92 ? -5.761 -6.040 24.896 1.00 91.25 92 HIS A CA 1
ATOM 714 C C . HIS A 1 92 ? -4.862 -4.819 25.098 1.00 91.25 92 HIS A C 1
ATOM 716 O O . HIS A 1 92 ? -4.762 -4.282 26.201 1.00 91.25 92 HIS A O 1
ATOM 722 N N . PHE A 1 93 ? -4.124 -4.406 24.066 1.00 95.56 93 PHE A N 1
ATOM 723 C CA . PHE A 1 93 ? -3.268 -3.236 24.174 1.00 95.56 93 PHE A CA 1
ATOM 724 C C . PHE A 1 93 ? -4.131 -1.977 24.151 1.00 95.56 93 PHE A C 1
ATOM 726 O O . PHE A 1 93 ? -4.960 -1.795 23.266 1.00 95.56 93 PHE A O 1
ATOM 733 N N . GLY A 1 94 ? -3.880 -1.062 25.089 1.00 95.62 94 GLY A N 1
ATOM 734 C CA . GLY A 1 94 ? -4.445 0.282 25.009 1.00 95.62 94 GLY A CA 1
ATOM 735 C C . GLY A 1 94 ? -3.966 1.021 23.753 1.00 95.62 94 GLY A C 1
ATOM 736 O O . GLY A 1 94 ? -2.885 0.735 23.224 1.00 95.62 94 GLY A O 1
ATOM 737 N N . GLU A 1 95 ? -4.739 2.018 23.313 1.00 95.31 95 GLU A N 1
ATOM 738 C CA . GLU A 1 95 ? -4.504 2.769 22.070 1.00 95.31 95 GLU A CA 1
ATOM 739 C C . GLU A 1 95 ? -3.050 3.238 21.921 1.00 95.31 95 GLU A C 1
ATOM 741 O O . GLU A 1 95 ? -2.417 2.996 20.895 1.00 95.31 95 GLU A O 1
ATOM 746 N N . GLN A 1 96 ? -2.486 3.868 22.956 1.00 96.50 96 GLN A N 1
ATOM 747 C CA . GLN A 1 96 ? -1.122 4.403 22.903 1.00 96.50 96 GLN A CA 1
ATOM 748 C C . GLN A 1 96 ? -0.073 3.313 22.652 1.00 96.50 96 GLN A C 1
ATOM 750 O O . GLN A 1 96 ? 0.877 3.518 21.892 1.00 96.50 96 GLN A O 1
ATOM 755 N N . ARG A 1 97 ? -0.246 2.141 23.274 1.00 97.62 97 ARG A N 1
ATOM 756 C CA . ARG A 1 97 ? 0.673 1.011 23.113 1.00 97.62 97 ARG A CA 1
ATOM 757 C C . ARG A 1 97 ? 0.555 0.424 21.710 1.00 97.62 97 ARG A C 1
ATOM 759 O O . ARG A 1 97 ? 1.579 0.163 21.085 1.00 97.62 97 ARG A O 1
ATOM 766 N N . LEU A 1 98 ? -0.664 0.275 21.192 1.00 97.31 98 LEU A N 1
ATOM 767 C CA . LEU A 1 98 ? -0.892 -0.237 19.840 1.00 97.31 98 LEU A CA 1
ATOM 768 C C . LEU A 1 98 ? -0.364 0.723 18.760 1.00 97.31 98 LEU A C 1
ATOM 770 O O . LEU A 1 98 ? 0.315 0.288 17.831 1.00 97.31 98 LEU A O 1
ATOM 774 N N . ARG A 1 99 ? -0.558 2.037 18.924 1.00 97.81 99 ARG A N 1
ATOM 775 C CA . ARG A 1 99 ? 0.012 3.052 18.018 1.00 97.81 99 ARG A CA 1
ATOM 776 C C . ARG A 1 99 ? 1.540 3.058 18.027 1.00 97.81 99 ARG A C 1
ATOM 778 O O . ARG A 1 99 ? 2.154 3.224 16.975 1.00 97.81 99 ARG A O 1
ATOM 785 N N . ARG A 1 100 ? 2.170 2.798 19.180 1.00 98.00 100 ARG A N 1
ATOM 786 C CA . ARG A 1 100 ? 3.628 2.613 19.261 1.00 98.00 100 ARG A CA 1
ATOM 787 C C . ARG A 1 100 ? 4.088 1.386 18.471 1.00 98.00 100 ARG A C 1
ATOM 789 O O . ARG A 1 100 ? 5.089 1.474 17.768 1.00 98.00 100 ARG A O 1
ATOM 796 N N . VAL A 1 101 ? 3.339 0.280 18.528 1.00 98.06 101 VAL A N 1
ATOM 797 C CA . VAL A 1 101 ? 3.607 -0.908 17.696 1.00 98.06 101 VAL A CA 1
ATOM 798 C C . VAL A 1 101 ? 3.504 -0.564 16.209 1.00 98.06 101 VAL A C 1
ATOM 800 O O . VAL A 1 101 ? 4.398 -0.927 15.449 1.00 98.06 101 VAL A O 1
ATOM 803 N N . PHE A 1 102 ? 2.472 0.176 15.790 1.00 98.19 102 PHE A N 1
ATOM 804 C CA . PHE A 1 102 ? 2.333 0.602 14.391 1.00 98.19 102 PHE A CA 1
ATOM 805 C C . PHE A 1 102 ? 3.498 1.484 13.946 1.00 98.19 102 PHE A C 1
ATOM 807 O O . PHE A 1 102 ? 4.040 1.277 12.862 1.00 98.19 102 PHE A O 1
ATOM 814 N N . LEU A 1 103 ? 3.926 2.426 14.790 1.00 98.38 103 LEU A N 1
ATOM 815 C CA . LEU A 1 103 ? 5.063 3.292 14.494 1.00 98.38 103 LEU A CA 1
ATOM 816 C C . LEU A 1 103 ? 6.360 2.488 14.349 1.00 98.38 103 LEU A C 1
ATOM 818 O O . LEU A 1 103 ? 7.065 2.651 13.358 1.00 98.38 103 LEU A O 1
ATOM 822 N N . MET A 1 104 ? 6.650 1.585 15.290 1.00 98.31 104 MET A N 1
ATOM 823 C CA . MET A 1 104 ? 7.823 0.704 15.227 1.00 98.31 104 MET A CA 1
ATOM 824 C C . MET A 1 104 ? 7.826 -0.152 13.958 1.00 98.31 104 MET A C 1
ATOM 826 O O . MET A 1 104 ? 8.840 -0.230 13.267 1.00 98.31 104 MET A O 1
ATOM 830 N N . LEU A 1 105 ? 6.683 -0.761 13.631 1.00 98.12 105 LEU A N 1
ATOM 831 C CA . LEU A 1 105 ? 6.527 -1.575 12.430 1.00 98.12 105 LEU A CA 1
ATOM 832 C C . LEU A 1 105 ? 6.725 -0.734 11.166 1.00 98.12 105 LEU A C 1
ATOM 834 O O . LEU A 1 105 ? 7.430 -1.147 10.254 1.00 98.12 105 LEU A O 1
ATOM 838 N N . THR A 1 106 ? 6.169 0.476 11.133 1.00 98.44 106 THR A N 1
ATOM 839 C CA . THR A 1 106 ? 6.313 1.396 9.999 1.00 98.44 106 THR A CA 1
ATOM 840 C C . THR A 1 106 ? 7.760 1.843 9.805 1.00 98.44 106 THR A C 1
ATOM 842 O O . THR A 1 106 ? 8.247 1.846 8.678 1.00 98.44 106 THR A O 1
ATOM 845 N N . VAL A 1 107 ? 8.472 2.175 10.887 1.00 98.44 107 VAL A N 1
ATOM 846 C CA . VAL A 1 107 ? 9.899 2.533 10.832 1.00 98.44 107 VAL A CA 1
ATOM 847 C C . VAL A 1 107 ? 10.729 1.359 10.317 1.00 98.44 107 VAL A C 1
ATOM 849 O O . VAL A 1 107 ? 11.552 1.547 9.424 1.00 98.44 107 VAL A O 1
ATOM 852 N N . LEU A 1 108 ? 10.473 0.139 10.799 1.00 98.25 108 LEU A N 1
ATOM 853 C CA . LEU A 1 108 ? 11.121 -1.063 10.270 1.00 98.25 108 LEU A CA 1
ATOM 854 C C . LEU A 1 108 ? 10.866 -1.218 8.762 1.00 98.25 108 LEU A C 1
ATOM 856 O O . LEU A 1 108 ? 11.802 -1.436 7.998 1.00 98.25 108 LEU A O 1
ATOM 860 N N . LEU A 1 109 ? 9.618 -1.061 8.315 1.00 98.19 109 LEU A N 1
ATOM 861 C CA . LEU A 1 109 ? 9.262 -1.175 6.900 1.00 98.19 109 LEU A CA 1
ATOM 862 C C . LEU A 1 109 ? 9.889 -0.079 6.032 1.00 98.19 109 LEU A C 1
ATOM 864 O O . LEU A 1 109 ? 10.250 -0.365 4.894 1.00 98.19 109 LEU A O 1
ATOM 868 N N . LEU A 1 110 ? 10.052 1.141 6.551 1.00 98.06 110 LEU A N 1
ATOM 869 C CA . LEU A 1 110 ? 10.765 2.229 5.871 1.00 98.06 110 LEU A CA 1
ATOM 870 C C . LEU A 1 110 ? 12.252 1.902 5.687 1.00 98.06 110 LEU A C 1
ATOM 872 O O . LEU A 1 110 ? 12.802 2.122 4.606 1.00 98.06 110 LEU A O 1
ATOM 876 N N . LEU A 1 111 ? 12.897 1.340 6.713 1.00 97.81 111 LEU A N 1
ATOM 877 C CA . LEU A 1 111 ? 14.294 0.905 6.622 1.00 97.81 111 LEU A CA 1
ATOM 878 C C . LEU A 1 111 ? 14.458 -0.217 5.591 1.00 97.81 111 LEU A C 1
ATOM 880 O O . LEU A 1 111 ? 15.373 -0.177 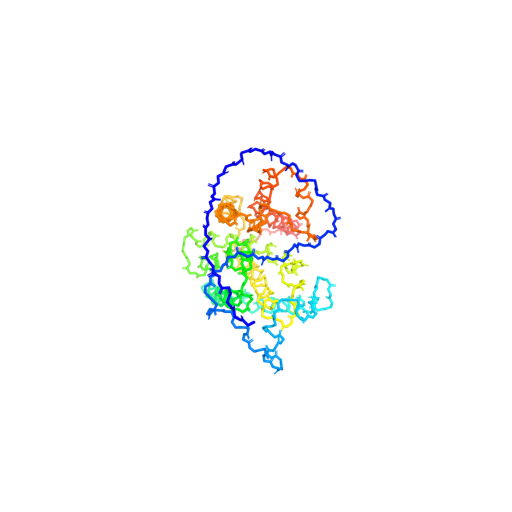4.769 1.00 97.81 111 LEU A O 1
ATOM 884 N N . LEU A 1 112 ? 13.546 -1.190 5.585 1.00 97.25 112 LEU A N 1
ATOM 885 C CA . LEU A 1 112 ? 13.581 -2.289 4.622 1.00 97.25 112 LEU A CA 1
ATOM 886 C C . LEU A 1 112 ? 13.223 -1.836 3.198 1.00 97.25 112 LEU A C 1
ATOM 888 O O . LEU A 1 112 ? 13.857 -2.298 2.253 1.00 97.25 112 LEU A O 1
ATOM 892 N N . GLU A 1 113 ? 12.286 -0.899 3.026 1.00 97.12 113 GLU A N 1
ATOM 893 C CA . GLU A 1 113 ? 11.994 -0.282 1.722 1.00 97.12 113 GLU A CA 1
ATOM 894 C C . GLU A 1 113 ? 13.229 0.452 1.192 1.00 97.12 113 GLU A C 1
ATOM 896 O O . GLU A 1 113 ? 13.600 0.287 0.032 1.00 97.12 113 GLU A O 1
ATOM 901 N N . THR A 1 114 ? 13.929 1.189 2.058 1.00 96.31 114 THR A N 1
ATOM 902 C CA . THR A 1 114 ? 15.210 1.820 1.706 1.00 96.31 114 THR A CA 1
ATOM 903 C C . THR A 1 114 ? 16.225 0.761 1.274 1.00 96.31 114 THR A C 1
ATOM 905 O O . THR A 1 114 ? 16.867 0.910 0.237 1.00 96.31 114 THR A O 1
ATOM 908 N N . GLY A 1 115 ? 16.317 -0.356 2.001 1.00 95.44 115 GLY A N 1
ATOM 909 C CA . GLY A 1 115 ? 17.143 -1.501 1.616 1.00 95.44 115 GLY A CA 1
ATOM 910 C C . GLY A 1 115 ? 16.776 -2.082 0.244 1.00 95.44 115 GLY A C 1
ATOM 911 O O . GLY A 1 115 ? 17.669 -2.367 -0.553 1.00 95.44 115 GLY A O 1
ATOM 912 N N . LYS A 1 116 ? 15.479 -2.208 -0.073 1.00 94.62 116 LYS A N 1
ATOM 913 C CA . LYS A 1 116 ? 14.979 -2.659 -1.387 1.00 94.62 116 LYS A CA 1
ATOM 914 C C . LYS A 1 116 ? 15.416 -1.718 -2.504 1.00 94.62 116 LYS A C 1
ATOM 916 O O . LYS A 1 116 ? 15.928 -2.179 -3.522 1.00 94.62 116 LYS A O 1
ATOM 921 N N . ILE A 1 117 ? 15.252 -0.414 -2.297 1.00 94.62 117 ILE A N 1
ATOM 922 C CA . ILE A 1 117 ? 15.643 0.624 -3.258 1.00 94.62 117 ILE A CA 1
ATOM 923 C C . ILE A 1 117 ? 17.158 0.589 -3.490 1.00 94.62 117 ILE A C 1
ATOM 925 O O . ILE A 1 117 ? 17.604 0.556 -4.636 1.00 94.62 117 ILE A O 1
ATOM 929 N N . LEU A 1 118 ? 17.955 0.525 -2.419 1.00 93.94 118 LEU A N 1
ATOM 930 C CA . LEU A 1 118 ? 19.413 0.423 -2.517 1.00 93.94 118 LEU A CA 1
ATOM 931 C C . LEU A 1 118 ? 19.846 -0.858 -3.237 1.00 93.94 118 LEU A C 1
ATOM 933 O O . LEU A 1 118 ? 20.753 -0.813 -4.063 1.00 93.94 118 LEU A O 1
ATOM 937 N N . PHE A 1 119 ? 19.188 -1.988 -2.982 1.00 92.00 119 PHE A N 1
ATOM 938 C CA . PHE A 1 119 ? 19.459 -3.233 -3.696 1.00 92.00 119 PHE A CA 1
ATOM 939 C C . PHE A 1 119 ? 19.169 -3.103 -5.202 1.00 92.00 119 PHE A C 1
ATOM 941 O O . PHE A 1 119 ? 20.019 -3.450 -6.026 1.00 92.00 119 PHE A O 1
ATOM 948 N N . ALA A 1 120 ? 18.013 -2.547 -5.573 1.00 91.50 120 ALA A N 1
ATOM 949 C CA . ALA A 1 120 ? 17.641 -2.333 -6.971 1.00 91.50 120 ALA A CA 1
ATOM 950 C C . ALA A 1 120 ? 18.632 -1.406 -7.705 1.00 91.50 120 ALA A C 1
ATOM 952 O O . ALA A 1 120 ? 19.059 -1.703 -8.822 1.00 91.50 120 ALA A O 1
ATOM 953 N N . LEU A 1 121 ? 19.060 -0.315 -7.065 1.00 91.62 121 LEU A N 1
ATOM 954 C CA . LEU A 1 121 ? 19.962 0.661 -7.682 1.00 91.62 121 LEU A CA 1
ATOM 955 C C . LEU A 1 121 ? 21.427 0.202 -7.704 1.00 91.62 121 LEU A C 1
ATOM 957 O O . LEU A 1 121 ? 22.092 0.345 -8.725 1.00 91.62 121 LEU A O 1
ATOM 961 N N . LEU A 1 122 ? 21.940 -0.351 -6.601 1.00 89.62 122 LEU A N 1
ATOM 962 C CA . LEU A 1 122 ? 23.374 -0.630 -6.437 1.00 89.62 122 LEU A CA 1
ATOM 963 C C . LEU A 1 122 ? 23.779 -2.045 -6.855 1.00 89.62 122 LEU A C 1
ATOM 965 O O . LEU A 1 122 ? 24.930 -2.263 -7.228 1.00 89.62 122 LEU A O 1
ATOM 969 N N . ARG A 1 123 ? 22.874 -3.027 -6.744 1.00 86.19 123 ARG A N 1
ATOM 970 C CA . ARG A 1 123 ? 23.178 -4.433 -7.067 1.00 86.19 123 ARG A CA 1
ATOM 971 C C . ARG A 1 123 ? 22.611 -4.840 -8.413 1.00 86.19 123 ARG A C 1
ATOM 973 O O . ARG A 1 123 ? 23.329 -5.453 -9.194 1.00 86.19 123 ARG A O 1
ATOM 980 N N . VAL A 1 124 ? 21.350 -4.504 -8.679 1.00 85.94 124 VAL A N 1
ATOM 981 C CA . VAL A 1 124 ? 20.720 -4.815 -9.972 1.00 85.9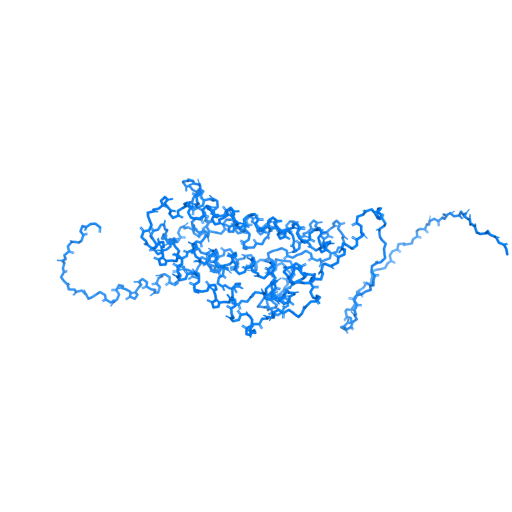4 124 VAL A CA 1
ATOM 982 C C . VAL A 1 124 ? 21.132 -3.795 -11.038 1.00 85.94 124 VAL A C 1
ATOM 984 O O . VAL A 1 124 ? 21.300 -4.165 -12.195 1.00 85.94 124 VAL A O 1
ATOM 987 N N . GLY A 1 125 ? 21.334 -2.525 -10.663 1.00 85.12 125 GLY A N 1
ATOM 988 C CA . GLY A 1 125 ? 21.652 -1.459 -11.620 1.00 85.12 125 GLY A CA 1
ATOM 989 C C . GLY A 1 125 ? 20.479 -1.145 -12.550 1.00 85.12 125 GLY A C 1
ATOM 990 O O . GLY A 1 125 ? 20.673 -0.761 -13.705 1.00 85.12 125 GLY A O 1
ATOM 991 N N . THR A 1 126 ? 19.253 -1.373 -12.070 1.00 85.06 126 THR A N 1
ATOM 992 C CA . THR A 1 126 ? 18.053 -1.278 -12.897 1.00 85.06 126 THR A CA 1
ATOM 993 C C . THR A 1 126 ? 17.774 0.160 -13.317 1.00 85.06 126 THR A C 1
ATOM 995 O O . THR A 1 126 ? 17.904 1.103 -12.537 1.00 85.06 126 THR A O 1
ATOM 998 N N . ARG A 1 127 ? 17.345 0.334 -14.569 1.00 87.38 127 ARG A N 1
ATOM 999 C CA . ARG A 1 127 ? 16.782 1.603 -15.054 1.00 87.38 127 ARG A CA 1
ATOM 1000 C C . ARG A 1 127 ? 15.260 1.626 -14.959 1.00 87.38 127 ARG A C 1
ATOM 1002 O O . ARG A 1 127 ? 14.664 2.668 -15.203 1.00 87.38 127 ARG A O 1
ATOM 1009 N N . ASN A 1 128 ? 14.640 0.502 -14.601 1.00 91.00 128 ASN A N 1
ATOM 1010 C CA . ASN A 1 128 ? 13.198 0.354 -14.527 1.00 91.00 128 ASN A CA 1
ATOM 1011 C C . ASN A 1 128 ? 12.655 0.999 -13.237 1.00 91.00 128 ASN A C 1
ATOM 1013 O O . ASN A 1 128 ? 12.873 0.456 -12.152 1.00 91.00 128 ASN A O 1
ATOM 1017 N N . PRO A 1 129 ? 11.922 2.126 -13.315 1.00 93.19 129 PRO A N 1
ATOM 1018 C CA . PRO A 1 129 ? 11.455 2.836 -12.122 1.00 93.19 129 PRO A CA 1
ATOM 1019 C C . PRO A 1 129 ? 10.482 2.012 -11.274 1.00 93.19 129 PRO A C 1
ATOM 1021 O O . PRO A 1 129 ? 10.360 2.253 -10.075 1.00 93.19 129 PRO A O 1
ATOM 1024 N N . ASN A 1 130 ? 9.841 1.001 -11.863 1.00 92.75 130 ASN A N 1
ATOM 1025 C CA . ASN A 1 130 ? 8.931 0.094 -11.166 1.00 92.75 130 ASN A CA 1
ATOM 1026 C C . ASN A 1 130 ? 9.606 -0.692 -10.026 1.00 92.75 130 ASN A C 1
ATOM 1028 O O . ASN A 1 130 ? 8.932 -1.183 -9.125 1.00 92.75 130 ASN A O 1
ATOM 1032 N N . GLU A 1 131 ? 10.933 -0.821 -10.056 1.00 90.12 131 GLU A N 1
ATOM 1033 C CA . GLU A 1 131 ? 11.689 -1.622 -9.089 1.00 90.12 131 GLU A CA 1
ATOM 1034 C C . GLU A 1 131 ? 12.172 -0.808 -7.877 1.00 90.12 131 GLU A C 1
ATOM 1036 O O . GLU A 1 131 ? 12.456 -1.387 -6.827 1.00 90.12 131 GLU A O 1
ATOM 1041 N N . PHE A 1 132 ? 12.239 0.525 -7.984 1.00 91.56 132 PHE A N 1
ATOM 1042 C CA . PHE A 1 132 ? 12.857 1.374 -6.955 1.00 91.56 132 PHE A CA 1
ATOM 1043 C C . PHE A 1 132 ? 12.090 2.655 -6.604 1.00 91.56 132 PHE A C 1
ATOM 1045 O O . PHE A 1 132 ? 12.417 3.289 -5.604 1.00 91.56 132 PHE A O 1
ATOM 1052 N N . VAL A 1 133 ? 11.081 3.068 -7.374 1.00 94.12 133 VAL A N 1
ATOM 1053 C CA . VAL A 1 133 ? 10.278 4.253 -7.035 1.00 94.12 133 VAL A CA 1
ATOM 1054 C C . VAL A 1 133 ? 9.110 3.831 -6.130 1.00 94.12 133 VAL A C 1
ATOM 1056 O O . VAL A 1 133 ? 8.243 3.074 -6.575 1.00 94.12 133 VAL A O 1
ATOM 1059 N N . PRO A 1 134 ? 9.021 4.320 -4.876 1.00 92.94 134 PRO A N 1
ATOM 1060 C CA . PRO A 1 134 ? 8.011 3.890 -3.906 1.00 92.94 134 PRO A CA 1
ATOM 1061 C C . PRO A 1 134 ? 6.664 4.610 -4.113 1.00 92.94 134 PRO A C 1
ATOM 1063 O O . PRO A 1 134 ? 6.076 5.153 -3.180 1.00 92.94 134 PRO A O 1
ATOM 1066 N N . LEU A 1 135 ? 6.170 4.635 -5.351 1.00 94.81 135 LEU A N 1
ATOM 1067 C CA . LEU A 1 135 ? 4.882 5.226 -5.735 1.00 94.81 135 LEU A CA 1
ATOM 1068 C C . LEU A 1 135 ? 3.892 4.134 -6.151 1.00 94.81 135 LEU A C 1
ATOM 1070 O O . LEU A 1 135 ? 3.230 4.219 -7.183 1.00 94.81 135 LEU A O 1
ATOM 1074 N N . TYR A 1 136 ? 3.811 3.082 -5.341 1.00 94.94 136 TYR A N 1
ATOM 1075 C CA . TYR A 1 136 ? 2.812 2.029 -5.476 1.00 94.94 136 TYR A CA 1
ATOM 1076 C C . TYR A 1 136 ? 1.740 2.152 -4.400 1.00 94.94 136 TYR A C 1
ATOM 1078 O O . TYR A 1 136 ? 1.952 2.751 -3.347 1.00 94.94 136 TYR A O 1
ATOM 1086 N N . PHE A 1 137 ? 0.597 1.512 -4.643 1.00 95.94 137 PHE A N 1
ATOM 1087 C CA . PHE A 1 137 ? -0.514 1.459 -3.696 1.00 95.94 137 PHE A CA 1
ATOM 1088 C C . PHE A 1 137 ? -0.061 1.019 -2.289 1.00 95.94 137 PHE A C 1
ATOM 1090 O O . PHE A 1 137 ? -0.406 1.643 -1.290 1.00 95.94 137 PHE A O 1
ATOM 1097 N N . CYS A 1 138 ? 0.780 -0.016 -2.207 1.00 95.31 138 CYS A N 1
ATOM 1098 C CA . CYS A 1 138 ? 1.281 -0.554 -0.941 1.00 95.31 138 CYS A CA 1
ATOM 1099 C C . CYS A 1 138 ? 2.234 0.410 -0.215 1.00 95.31 138 CYS A C 1
ATOM 1101 O O . CYS A 1 138 ? 2.284 0.395 1.015 1.00 95.31 138 CYS A O 1
ATOM 1103 N N . SER A 1 139 ? 2.937 1.284 -0.946 1.00 96.00 139 SER A N 1
ATOM 1104 C CA . SER A 1 139 ? 3.843 2.296 -0.383 1.00 96.00 139 SER A CA 1
ATOM 1105 C C . SER A 1 139 ? 3.094 3.372 0.412 1.00 96.00 139 SER A C 1
ATOM 1107 O O . SER A 1 139 ? 3.651 3.926 1.359 1.00 96.00 139 SER A O 1
ATOM 1109 N N . ILE A 1 140 ? 1.810 3.613 0.110 1.00 97.81 140 ILE A N 1
ATOM 1110 C CA . ILE A 1 140 ? 0.943 4.525 0.880 1.00 97.81 140 ILE A CA 1
ATOM 1111 C C . ILE A 1 140 ? 0.852 4.079 2.350 1.00 97.81 140 ILE A C 1
ATOM 1113 O O . ILE A 1 140 ? 0.780 4.918 3.247 1.00 97.81 140 ILE A O 1
ATOM 1117 N N . THR A 1 141 ? 0.945 2.770 2.617 1.00 97.81 141 THR A N 1
ATOM 1118 C C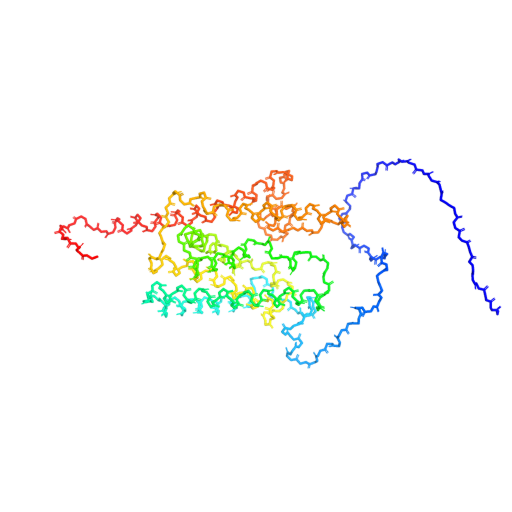A . THR A 1 141 ? 0.975 2.202 3.976 1.00 97.81 141 THR A CA 1
ATOM 1119 C C . THR A 1 141 ? 2.089 2.796 4.826 1.00 97.81 141 THR A C 1
ATOM 1121 O O . THR A 1 141 ? 1.885 2.996 6.017 1.00 97.81 141 THR A O 1
ATOM 1124 N N . LEU A 1 142 ? 3.250 3.109 4.244 1.00 97.81 142 LEU A N 1
ATOM 1125 C CA . LEU A 1 142 ? 4.376 3.661 4.998 1.00 97.81 142 LEU A CA 1
ATOM 1126 C C . LEU A 1 142 ? 4.030 5.054 5.543 1.00 97.81 142 LEU A C 1
ATOM 1128 O O . LEU A 1 142 ? 4.239 5.334 6.720 1.00 97.81 142 LEU A O 1
ATOM 1132 N N . ALA A 1 143 ? 3.410 5.905 4.722 1.00 97.69 143 ALA A N 1
ATOM 1133 C CA . ALA A 1 143 ? 2.924 7.209 5.169 1.00 97.69 143 ALA A CA 1
ATOM 1134 C C . ALA A 1 143 ? 1.730 7.074 6.132 1.00 97.69 143 ALA A C 1
ATOM 1136 O O . ALA A 1 143 ? 1.707 7.700 7.192 1.00 97.69 143 ALA A O 1
ATOM 1137 N N . ALA A 1 144 ? 0.760 6.216 5.806 1.00 98.19 144 ALA A N 1
ATOM 1138 C CA . ALA A 1 144 ? -0.422 5.987 6.633 1.00 98.19 144 ALA A CA 1
ATOM 1139 C C . ALA A 1 144 ? -0.073 5.410 8.017 1.00 98.19 144 ALA A C 1
ATOM 1141 O O . ALA A 1 144 ? -0.687 5.789 9.012 1.00 98.19 144 ALA A O 1
ATOM 1142 N N . GLY A 1 145 ? 0.946 4.553 8.095 1.00 98.12 145 GLY A N 1
ATOM 1143 C CA . GLY A 1 145 ? 1.504 4.011 9.332 1.00 98.12 145 GLY A CA 1
ATOM 1144 C C . GLY A 1 145 ? 2.112 5.089 10.228 1.00 98.12 145 GLY A C 1
ATOM 1145 O O . GLY A 1 145 ? 1.823 5.125 11.425 1.00 98.12 145 GLY A O 1
ATOM 1146 N N . LEU A 1 146 ? 2.862 6.037 9.652 1.00 98.06 146 LEU A N 1
ATOM 1147 C CA . LEU A 1 146 ? 3.373 7.203 10.385 1.00 98.06 146 LEU A CA 1
ATOM 1148 C C . LEU A 1 146 ? 2.225 8.096 10.868 1.00 98.06 146 LEU A C 1
ATOM 1150 O O . LEU A 1 146 ? 2.213 8.527 12.023 1.00 98.06 146 LEU A O 1
ATOM 1154 N N . PHE A 1 147 ? 1.233 8.347 10.012 1.00 98.19 147 PHE A N 1
ATOM 1155 C CA . PHE A 1 147 ? 0.071 9.161 10.362 1.00 98.19 147 PHE A CA 1
ATOM 1156 C C . PHE A 1 147 ? -0.765 8.524 11.477 1.00 98.19 147 PHE A C 1
ATOM 1158 O O . PHE A 1 147 ? -1.132 9.211 12.429 1.00 98.19 147 PHE A O 1
ATOM 1165 N N . SER A 1 148 ? -1.013 7.218 11.408 1.00 98.00 148 SER A N 1
ATOM 1166 C CA . SER A 1 148 ? -1.740 6.464 12.432 1.00 98.00 148 SER A CA 1
ATOM 1167 C C . SER A 1 148 ? -0.956 6.372 13.750 1.00 98.00 148 SER A C 1
ATOM 1169 O O . SER A 1 148 ? -1.512 6.605 14.828 1.00 98.00 148 SER A O 1
ATOM 1171 N N . GLY A 1 149 ? 0.344 6.069 13.680 1.00 96.94 149 GLY A N 1
ATOM 1172 C CA . GLY A 1 149 ? 1.193 5.841 14.851 1.00 96.94 149 GLY A CA 1
ATOM 1173 C C . GLY A 1 149 ? 1.617 7.117 15.585 1.00 96.94 149 GLY A C 1
ATOM 1174 O O . GLY A 1 149 ? 1.595 7.149 16.815 1.00 96.94 149 GLY A O 1
ATOM 1175 N N . ALA A 1 150 ? 1.979 8.174 14.850 1.00 97.25 150 ALA A N 1
ATOM 1176 C CA . ALA A 1 150 ? 2.529 9.417 15.407 1.00 97.25 150 ALA A CA 1
ATOM 1177 C C . ALA A 1 150 ? 1.652 10.659 15.166 1.00 97.25 150 ALA A C 1
ATOM 1179 O O . ALA A 1 150 ? 1.771 11.653 15.886 1.00 97.25 150 ALA A O 1
ATOM 1180 N N . GLY A 1 151 ? 0.759 10.623 14.175 1.00 96.31 151 GLY A N 1
ATOM 1181 C CA . GLY A 1 151 ? -0.098 11.756 13.833 1.00 96.31 151 GLY A CA 1
ATOM 1182 C C . GLY A 1 151 ? -1.173 12.061 14.881 1.00 96.31 151 GLY A C 1
ATOM 1183 O O . GLY A 1 151 ? -1.399 11.324 15.850 1.00 96.31 151 GLY A O 1
ATOM 1184 N N . ARG A 1 152 ? -1.878 13.178 14.672 1.00 96.19 152 ARG A N 1
ATOM 1185 C CA . ARG A 1 152 ? -2.985 13.666 15.515 1.00 96.19 152 ARG A CA 1
ATOM 1186 C C . ARG A 1 152 ? -4.146 14.161 14.644 1.00 96.19 152 ARG A C 1
ATOM 1188 O O . ARG A 1 152 ? -3.955 14.437 13.459 1.00 96.19 152 ARG A O 1
ATOM 1195 N N . GLY A 1 153 ? -5.341 14.268 15.228 1.00 96.12 153 GLY A N 1
ATOM 1196 C CA . GLY A 1 153 ? -6.529 14.826 14.569 1.00 96.12 153 GLY A CA 1
ATOM 1197 C C . GLY A 1 153 ? -6.816 14.199 13.199 1.00 96.12 153 GLY A C 1
ATOM 1198 O O . GLY A 1 153 ? -6.843 12.976 13.057 1.00 96.12 153 GLY A O 1
ATOM 1199 N N . ARG A 1 154 ? -6.992 15.043 12.173 1.00 95.50 154 ARG A N 1
ATOM 1200 C CA . ARG A 1 154 ? -7.322 14.601 10.806 1.00 95.50 154 ARG A CA 1
ATOM 1201 C C . ARG A 1 154 ? -6.224 13.774 10.135 1.00 95.50 154 ARG A C 1
ATOM 1203 O O . ARG A 1 154 ? -6.556 12.906 9.335 1.00 95.50 154 ARG A O 1
ATOM 1210 N N . LEU A 1 155 ? -4.947 14.008 10.455 1.00 96.62 155 LEU A N 1
ATOM 1211 C CA . LEU A 1 155 ? -3.846 13.214 9.896 1.00 96.62 155 LEU A CA 1
ATOM 1212 C C . LEU A 1 155 ? -3.912 11.776 10.401 1.00 96.62 155 LEU A C 1
ATOM 1214 O O . LEU A 1 155 ? -3.899 10.846 9.601 1.00 96.62 155 LEU A O 1
ATOM 1218 N N . ARG A 1 156 ? -4.081 11.603 11.717 1.00 97.88 156 ARG A N 1
ATOM 1219 C CA . ARG A 1 156 ? -4.283 10.282 12.325 1.00 97.88 156 ARG A CA 1
ATOM 1220 C C . ARG A 1 156 ? -5.485 9.571 11.728 1.00 97.88 156 ARG A C 1
ATOM 1222 O O . ARG A 1 156 ? -5.358 8.426 11.321 1.00 97.88 156 ARG A O 1
ATOM 1229 N N . LEU A 1 157 ? -6.612 10.274 11.622 1.00 97.62 157 LEU A N 1
ATOM 1230 C CA . LEU A 1 157 ? -7.824 9.722 11.028 1.00 97.62 157 LEU A CA 1
ATOM 1231 C C . LEU A 1 157 ? -7.591 9.263 9.579 1.00 97.62 157 LEU A C 1
ATOM 1233 O O . LEU A 1 157 ? -8.007 8.170 9.223 1.00 97.62 157 LEU A O 1
ATOM 1237 N N . CYS A 1 158 ? -6.888 10.050 8.760 1.00 98.00 158 CYS A N 1
ATOM 1238 C CA . CYS A 1 158 ? -6.532 9.671 7.388 1.00 98.00 158 CYS A CA 1
ATOM 1239 C C . CYS A 1 158 ? -5.691 8.380 7.343 1.00 98.00 158 CYS A C 1
ATOM 1241 O O . CYS A 1 158 ? -5.996 7.467 6.574 1.00 98.00 158 CYS A O 1
ATOM 1243 N N . GLY A 1 159 ? -4.675 8.277 8.208 1.00 98.25 159 GLY A N 1
ATOM 1244 C CA . GLY A 1 159 ? -3.860 7.068 8.348 1.00 98.25 159 GLY A CA 1
ATOM 1245 C C . GLY A 1 159 ? -4.679 5.855 8.795 1.00 98.25 159 GLY A C 1
ATOM 1246 O O . GLY A 1 159 ? -4.612 4.807 8.157 1.00 98.25 159 GLY A O 1
ATOM 1247 N N . ASP A 1 160 ? -5.497 6.017 9.838 1.00 98.50 160 ASP A N 1
ATOM 1248 C CA . ASP A 1 160 ? -6.365 4.963 10.373 1.00 98.50 160 ASP A CA 1
ATOM 1249 C C . ASP A 1 160 ? -7.350 4.464 9.296 1.00 98.50 160 ASP A C 1
ATOM 1251 O O . ASP A 1 160 ? -7.455 3.258 9.078 1.00 98.50 160 ASP A O 1
ATOM 1255 N N . ILE A 1 161 ? -7.999 5.369 8.552 1.00 98.44 161 ILE A N 1
ATOM 1256 C CA . ILE A 1 161 ? -8.912 5.018 7.452 1.00 98.44 161 ILE A CA 1
ATOM 1257 C C . ILE A 1 161 ? -8.187 4.206 6.379 1.00 98.44 161 ILE A C 1
ATOM 1259 O O . ILE A 1 161 ? -8.683 3.149 5.977 1.00 98.44 161 ILE A O 1
ATOM 1263 N N . PHE A 1 162 ? -7.030 4.679 5.900 1.00 98.56 162 PHE A N 1
ATOM 1264 C CA . PHE A 1 162 ? -6.302 3.977 4.845 1.00 98.56 162 PHE A CA 1
ATOM 1265 C C . PHE A 1 162 ? -5.857 2.590 5.314 1.00 98.56 162 PHE A C 1
ATOM 1267 O O . PHE A 1 162 ? -6.133 1.610 4.627 1.00 98.56 162 PHE A O 1
ATOM 1274 N N . LEU A 1 163 ? -5.227 2.474 6.488 1.00 98.62 163 LEU A N 1
ATOM 1275 C CA . LEU A 1 163 ? -4.771 1.183 7.020 1.00 98.62 163 LEU A CA 1
ATOM 1276 C C . LEU A 1 163 ? -5.940 0.208 7.216 1.00 98.62 163 LEU A C 1
ATOM 1278 O O . LEU A 1 163 ? -5.846 -0.953 6.819 1.00 98.62 163 LEU A O 1
ATOM 1282 N N . ALA A 1 164 ? -7.060 0.687 7.763 1.00 98.31 164 ALA A N 1
ATOM 1283 C CA . ALA A 1 164 ? -8.260 -0.107 8.009 1.00 98.31 164 ALA A CA 1
ATOM 1284 C C . ALA A 1 164 ? -9.017 -0.519 6.733 1.00 98.31 164 ALA A C 1
ATOM 1286 O O . ALA A 1 164 ? -9.893 -1.385 6.803 1.00 98.31 164 ALA A O 1
ATOM 1287 N N . THR A 1 165 ? -8.717 0.093 5.582 1.00 98.38 165 THR A N 1
ATOM 1288 C CA . THR A 1 165 ? -9.405 -0.170 4.309 1.00 98.38 165 THR A CA 1
ATOM 1289 C C . THR A 1 165 ? -8.435 -0.512 3.183 1.00 98.38 165 THR A C 1
ATOM 1291 O O . THR A 1 165 ? -8.204 -1.692 2.922 1.00 98.38 165 THR A O 1
ATOM 1294 N N . GLY A 1 166 ? -7.849 0.497 2.536 1.00 97.81 166 GLY A N 1
ATOM 1295 C CA . GLY A 1 166 ? -6.866 0.364 1.463 1.00 97.81 166 GLY A CA 1
ATOM 1296 C C . GLY A 1 166 ? -5.731 -0.589 1.820 1.00 97.81 166 GLY A C 1
ATOM 1297 O O . GLY A 1 166 ? -5.537 -1.588 1.132 1.00 97.81 166 GLY A O 1
ATOM 1298 N N . GLY A 1 167 ? -5.041 -0.327 2.930 1.00 98.06 167 GLY A N 1
ATOM 1299 C CA . GLY A 1 167 ? -3.967 -1.172 3.446 1.00 98.06 167 GLY A CA 1
ATOM 1300 C C . GLY A 1 167 ? -4.428 -2.611 3.672 1.00 98.06 167 GLY A C 1
ATOM 1301 O O . GLY A 1 167 ? -3.836 -3.535 3.125 1.00 98.06 167 GLY A O 1
ATOM 1302 N N . LEU A 1 168 ? -5.529 -2.808 4.398 1.00 98.56 168 LEU A N 1
ATOM 1303 C CA . LEU A 1 168 ? -6.078 -4.137 4.666 1.00 98.56 168 LEU A CA 1
ATOM 1304 C C . LEU A 1 168 ? -6.349 -4.941 3.382 1.00 98.56 168 LEU A C 1
ATOM 1306 O O . LEU A 1 168 ? -5.842 -6.052 3.230 1.00 98.56 168 LEU A O 1
ATOM 1310 N N . VAL A 1 169 ? -7.126 -4.387 2.448 1.00 98.38 169 VAL A N 1
ATOM 1311 C CA . VAL A 1 169 ? -7.514 -5.095 1.214 1.00 98.38 169 VAL A CA 1
ATOM 1312 C C . VAL A 1 169 ? -6.314 -5.285 0.290 1.00 98.38 169 VAL A C 1
ATOM 1314 O O . VAL A 1 169 ? -6.115 -6.383 -0.227 1.00 98.38 169 VAL A O 1
ATOM 1317 N N . GLY A 1 170 ? -5.489 -4.250 0.113 1.00 97.25 170 GLY A N 1
ATOM 1318 C CA . GLY A 1 170 ? -4.278 -4.329 -0.703 1.00 97.25 170 GLY A CA 1
ATOM 1319 C C . GLY A 1 170 ? -3.303 -5.383 -0.181 1.00 97.25 170 GLY A C 1
ATOM 1320 O O . GLY A 1 170 ? -2.791 -6.181 -0.963 1.00 97.25 170 GLY A O 1
ATOM 1321 N N . GLY A 1 171 ? -3.114 -5.449 1.140 1.00 98.00 171 GLY A N 1
ATOM 1322 C CA . GLY A 1 171 ? -2.284 -6.458 1.794 1.00 98.00 171 GLY A CA 1
ATOM 1323 C C . GLY A 1 171 ? -2.784 -7.876 1.525 1.00 98.00 171 GLY A C 1
ATOM 1324 O O . GLY A 1 171 ? -2.003 -8.729 1.113 1.00 98.00 171 GLY A O 1
ATOM 1325 N N . ILE A 1 172 ? -4.091 -8.118 1.674 1.00 98.31 172 ILE A N 1
ATOM 1326 C CA . ILE A 1 172 ? -4.698 -9.430 1.393 1.00 98.31 172 ILE A CA 1
ATOM 1327 C C . ILE A 1 172 ? -4.501 -9.822 -0.076 1.00 98.31 172 ILE A C 1
ATOM 1329 O O . ILE A 1 172 ? -4.031 -10.922 -0.355 1.00 98.31 172 ILE A O 1
ATOM 1333 N N . VAL A 1 173 ? -4.831 -8.933 -1.018 1.00 96.06 173 VAL A N 1
ATOM 1334 C CA . VAL A 1 173 ? -4.739 -9.232 -2.458 1.00 96.06 173 VAL A CA 1
ATOM 1335 C C . VAL A 1 173 ? -3.307 -9.587 -2.860 1.00 96.06 173 VAL A C 1
ATOM 1337 O O . VAL A 1 173 ? -3.101 -10.570 -3.568 1.00 96.06 173 VAL A O 1
ATOM 1340 N N . PHE A 1 174 ? -2.312 -8.844 -2.373 1.00 95.12 174 PHE A N 1
ATOM 1341 C CA . PHE A 1 174 ? -0.907 -9.123 -2.678 1.00 95.12 174 PHE A CA 1
ATOM 1342 C C . PHE A 1 174 ? -0.359 -10.369 -1.984 1.00 95.12 174 PHE A C 1
ATOM 1344 O O . PHE A 1 174 ? 0.510 -11.024 -2.549 1.00 95.12 174 PHE A O 1
ATOM 1351 N N . LEU A 1 175 ? -0.853 -10.726 -0.795 1.00 97.06 175 LEU A N 1
ATOM 1352 C CA . LEU A 1 175 ? -0.500 -12.004 -0.171 1.00 97.06 175 LEU A CA 1
ATOM 1353 C C . LEU A 1 175 ? -1.059 -13.194 -0.956 1.00 97.06 175 LEU A C 1
ATOM 1355 O O . LEU A 1 175 ? -0.432 -14.244 -0.972 1.00 97.06 175 LEU A O 1
ATOM 1359 N N . LEU A 1 176 ? -2.211 -13.037 -1.614 1.00 95.50 176 LEU A N 1
ATOM 1360 C CA . LEU A 1 176 ? -2.793 -14.078 -2.464 1.00 95.50 176 LEU A CA 1
ATOM 1361 C C . LEU A 1 176 ? -2.137 -14.138 -3.850 1.00 95.50 176 LEU A C 1
ATOM 1363 O O . LEU A 1 176 ? -1.993 -15.222 -4.415 1.00 95.50 176 LEU A O 1
ATOM 1367 N N . ILE A 1 177 ? -1.760 -12.985 -4.411 1.00 93.56 177 ILE A N 1
ATOM 1368 C CA . ILE A 1 177 ? -1.194 -12.862 -5.761 1.00 93.56 177 ILE A CA 1
ATOM 1369 C C . ILE A 1 177 ? 0.058 -11.958 -5.729 1.00 93.56 177 ILE A C 1
ATOM 1371 O O . ILE A 1 177 ? 0.015 -10.814 -6.194 1.00 93.56 177 ILE A O 1
ATOM 1375 N N . PRO A 1 178 ? 1.204 -12.441 -5.207 1.00 92.38 178 PRO A N 1
ATOM 1376 C CA . PRO A 1 178 ? 2.450 -11.668 -5.104 1.00 92.38 178 PRO A CA 1
ATOM 1377 C C . PRO A 1 178 ? 3.207 -11.593 -6.445 1.00 92.38 178 PRO A C 1
ATOM 1379 O O . PRO A 1 178 ? 4.361 -12.009 -6.569 1.00 92.38 178 PRO A O 1
ATOM 1382 N N . ALA A 1 179 ? 2.548 -11.073 -7.481 1.00 88.50 179 ALA A N 1
ATOM 1383 C CA . ALA A 1 179 ? 3.014 -11.114 -8.870 1.00 88.50 179 ALA A CA 1
ATOM 1384 C C . ALA A 1 179 ? 4.219 -10.204 -9.185 1.00 88.50 179 ALA A C 1
ATOM 1386 O O . ALA A 1 179 ? 4.777 -10.290 -10.272 1.00 88.50 179 ALA A O 1
ATOM 1387 N N . THR A 1 180 ? 4.651 -9.351 -8.255 1.00 85.44 180 THR A N 1
ATOM 1388 C CA . THR A 1 180 ? 5.799 -8.445 -8.445 1.00 85.44 180 THR A CA 1
ATOM 1389 C C . THR A 1 180 ? 7.113 -8.970 -7.862 1.00 85.44 180 THR A C 1
ATOM 1391 O O . THR A 1 180 ? 8.167 -8.430 -8.184 1.00 85.44 180 THR A O 1
ATOM 1394 N N . SER A 1 181 ? 7.082 -10.000 -7.009 1.00 85.38 181 SER A N 1
ATOM 1395 C CA . SER A 1 181 ? 8.272 -10.505 -6.304 1.00 85.38 181 SER A CA 1
ATOM 1396 C C . SER A 1 181 ? 8.533 -11.986 -6.572 1.00 85.38 181 SER A C 1
ATOM 1398 O O . SER A 1 181 ? 9.577 -12.334 -7.126 1.00 85.38 181 SER A O 1
ATOM 1400 N N . LEU A 1 182 ? 7.582 -12.865 -6.241 1.00 91.31 182 LEU A N 1
ATOM 1401 C CA . LEU A 1 182 ? 7.775 -14.316 -6.347 1.00 91.31 182 LEU A CA 1
ATOM 1402 C C . LEU A 1 182 ? 8.077 -14.836 -7.764 1.00 91.31 182 LEU A C 1
ATOM 1404 O O . LEU A 1 182 ? 8.769 -15.850 -7.853 1.00 91.31 182 LEU A O 1
ATOM 1408 N N . PRO A 1 183 ? 7.626 -14.200 -8.866 1.00 91.62 183 PRO A N 1
ATOM 1409 C CA . PRO A 1 183 ? 8.016 -14.630 -10.210 1.00 91.62 183 PRO A CA 1
ATOM 1410 C C . PRO A 1 183 ? 9.497 -14.423 -10.549 1.00 91.62 183 PRO A C 1
ATOM 1412 O O . PRO A 1 183 ? 9.977 -15.033 -11.498 1.00 91.62 183 PRO A O 1
ATOM 1415 N N . HIS A 1 184 ? 10.218 -13.582 -9.799 1.00 90.44 184 HIS A N 1
ATOM 1416 C CA . HIS A 1 184 ? 11.594 -13.183 -10.127 1.00 90.44 184 HIS A CA 1
ATOM 1417 C C . HIS A 1 184 ? 12.635 -13.616 -9.095 1.00 90.44 184 HIS A C 1
ATOM 1419 O O . HIS A 1 184 ? 13.829 -13.651 -9.405 1.00 90.44 184 HIS A O 1
ATOM 1425 N N . TYR A 1 185 ? 12.198 -13.940 -7.876 1.00 93.25 185 TYR A N 1
ATOM 1426 C CA . TYR A 1 185 ? 13.080 -14.220 -6.750 1.00 93.25 185 TYR A CA 1
ATOM 1427 C C . TYR A 1 185 ? 12.715 -15.533 -6.040 1.00 93.25 185 TYR A C 1
ATOM 1429 O O . TYR A 1 185 ? 11.532 -15.883 -5.959 1.00 93.25 185 TYR A O 1
ATOM 1437 N N . PRO A 1 186 ? 13.704 -16.256 -5.480 1.00 93.81 186 PRO A N 1
ATOM 1438 C CA . PRO A 1 186 ? 13.458 -17.389 -4.589 1.00 93.81 186 PRO A CA 1
ATOM 1439 C C . PRO A 1 186 ? 12.635 -16.995 -3.357 1.00 93.81 186 PRO A C 1
ATOM 1441 O O . PRO A 1 186 ? 12.549 -15.822 -2.993 1.00 93.81 186 PRO A O 1
ATOM 1444 N N . ALA A 1 187 ? 12.065 -17.980 -2.663 1.00 93.56 187 ALA A N 1
ATOM 1445 C CA . ALA A 1 187 ? 11.252 -17.717 -1.473 1.00 93.56 187 ALA A CA 1
ATOM 1446 C C . ALA A 1 187 ? 12.074 -17.093 -0.334 1.00 93.56 187 ALA A C 1
ATOM 1448 O O . ALA A 1 187 ? 11.671 -16.086 0.245 1.00 93.56 187 ALA A O 1
ATOM 1449 N N . TRP A 1 188 ? 13.270 -17.633 -0.082 1.00 93.06 188 TRP A N 1
ATOM 1450 C CA . TRP A 1 188 ? 14.227 -17.116 0.902 1.00 93.06 188 TRP A CA 1
ATOM 1451 C C . TRP A 1 188 ? 15.150 -16.045 0.317 1.00 93.06 188 TRP A C 1
ATOM 1453 O O . TRP A 1 188 ? 16.372 -16.119 0.417 1.00 93.06 188 TRP A O 1
ATOM 1463 N N . HIS A 1 189 ? 14.538 -15.039 -0.302 1.00 94.75 189 HIS A N 1
ATOM 1464 C CA . HIS A 1 189 ? 15.210 -13.863 -0.838 1.00 94.75 189 HIS A CA 1
ATOM 1465 C C . HIS A 1 189 ? 14.720 -12.600 -0.128 1.00 94.75 189 HIS A C 1
ATOM 1467 O O . HIS A 1 189 ? 13.541 -12.504 0.225 1.00 94.75 189 HIS A O 1
ATOM 1473 N N . PHE A 1 190 ? 15.594 -11.604 0.022 1.00 94.31 190 PHE A N 1
ATOM 1474 C CA . PHE A 1 190 ? 15.277 -10.338 0.681 1.00 94.31 190 PHE A CA 1
ATOM 1475 C C . PHE A 1 190 ? 13.987 -9.692 0.150 1.00 94.31 190 PHE A C 1
ATOM 1477 O O . PHE A 1 190 ? 13.109 -9.358 0.939 1.00 94.31 190 PHE A O 1
ATOM 1484 N N . LEU A 1 191 ? 13.828 -9.575 -1.176 1.00 94.12 191 LEU A N 1
ATOM 1485 C CA . LEU A 1 191 ? 12.632 -8.970 -1.788 1.00 94.12 191 LEU A CA 1
ATOM 1486 C C . LEU A 1 191 ? 11.357 -9.790 -1.548 1.00 94.12 191 LEU A C 1
ATOM 1488 O O . LEU A 1 191 ? 10.297 -9.208 -1.325 1.00 94.12 191 LEU A O 1
ATOM 1492 N N . SER A 1 192 ? 11.451 -11.121 -1.562 1.00 95.94 192 SER A N 1
ATOM 1493 C CA . SER A 1 192 ? 10.313 -12.002 -1.284 1.00 95.94 192 SER A CA 1
ATOM 1494 C C . SER A 1 192 ? 9.866 -11.844 0.167 1.00 95.94 192 SER A C 1
ATOM 1496 O O . SER A 1 192 ? 8.693 -11.592 0.434 1.00 95.94 192 SER A O 1
ATOM 1498 N N . LEU A 1 193 ? 10.808 -11.884 1.111 1.00 96.62 193 LEU A N 1
ATOM 1499 C CA . LEU A 1 193 ? 10.509 -11.759 2.537 1.00 96.62 193 LEU A CA 1
ATOM 1500 C C . LEU A 1 193 ? 10.045 -10.361 2.918 1.00 96.62 193 LEU A C 1
ATOM 1502 O O . LEU A 1 193 ? 9.072 -10.223 3.658 1.00 96.62 193 LEU A O 1
ATOM 1506 N N . TYR A 1 194 ? 10.685 -9.329 2.369 1.00 96.44 194 TYR A N 1
ATOM 1507 C CA . TYR A 1 194 ? 10.236 -7.953 2.520 1.00 96.44 194 TYR A CA 1
ATOM 1508 C C . TYR A 1 194 ? 8.799 -7.785 2.019 1.00 96.44 194 TYR A C 1
ATOM 1510 O O . TYR A 1 194 ? 7.973 -7.204 2.721 1.00 96.44 194 TYR A O 1
ATOM 1518 N N . SER A 1 195 ? 8.478 -8.341 0.845 1.00 96.56 195 SER A N 1
ATOM 1519 C CA . SER A 1 195 ? 7.123 -8.305 0.298 1.00 96.56 195 SER A CA 1
ATOM 1520 C C . SER A 1 195 ? 6.126 -8.938 1.272 1.00 96.56 195 SER A C 1
ATOM 1522 O O . SER A 1 195 ? 5.154 -8.288 1.646 1.00 96.56 195 SER A O 1
ATOM 1524 N N . PHE A 1 196 ? 6.360 -10.161 1.748 1.00 97.88 196 PHE A N 1
ATOM 1525 C CA . PHE A 1 196 ? 5.432 -10.807 2.688 1.00 97.88 196 PHE A CA 1
ATOM 1526 C C . PHE A 1 196 ? 5.324 -10.062 4.024 1.00 97.88 196 PHE A C 1
ATOM 1528 O O . PHE A 1 196 ? 4.222 -9.929 4.554 1.00 97.88 196 PHE A O 1
ATOM 1535 N N . LEU A 1 197 ? 6.423 -9.497 4.532 1.00 98.12 197 LEU A N 1
ATOM 1536 C CA . LEU A 1 197 ? 6.410 -8.695 5.754 1.00 98.12 197 LEU A CA 1
ATOM 1537 C C . LEU A 1 197 ? 5.602 -7.399 5.590 1.00 98.12 197 LEU A C 1
ATOM 1539 O O . LEU A 1 197 ? 4.772 -7.098 6.445 1.00 98.12 197 LEU A O 1
ATOM 1543 N N . LEU A 1 198 ? 5.805 -6.651 4.499 1.00 98.12 198 LEU A N 1
ATOM 1544 C CA . LEU A 1 198 ? 5.058 -5.423 4.206 1.00 98.12 198 LEU A CA 1
ATOM 1545 C C . LEU A 1 198 ? 3.557 -5.704 4.122 1.00 98.12 198 LEU A C 1
ATOM 1547 O O . LEU A 1 198 ? 2.761 -5.048 4.793 1.00 98.12 198 LEU A O 1
ATOM 1551 N N . HIS A 1 199 ? 3.164 -6.696 3.326 1.00 98.44 199 HIS A N 1
ATOM 1552 C CA . HIS A 1 199 ? 1.751 -6.982 3.101 1.00 98.44 199 HIS A CA 1
ATOM 1553 C C . HIS A 1 199 ? 1.111 -7.654 4.325 1.00 98.44 199 HIS A C 1
ATOM 1555 O O . HIS A 1 199 ? -0.017 -7.322 4.678 1.00 98.44 199 HIS A O 1
ATOM 1561 N N . GLY A 1 200 ? 1.843 -8.495 5.061 1.00 98.62 200 GLY A N 1
ATOM 1562 C CA . GLY A 1 200 ? 1.413 -9.003 6.365 1.00 98.62 200 GLY A CA 1
ATOM 1563 C C . GLY A 1 200 ? 1.192 -7.884 7.387 1.00 98.62 200 GLY A C 1
ATOM 1564 O O . GLY A 1 200 ? 0.169 -7.865 8.072 1.00 98.62 200 GLY A O 1
ATOM 1565 N N . ALA A 1 201 ? 2.096 -6.902 7.443 1.00 98.62 201 ALA A N 1
ATOM 1566 C CA . ALA A 1 201 ? 1.967 -5.722 8.295 1.00 98.62 201 ALA A CA 1
ATOM 1567 C C . ALA A 1 201 ? 0.755 -4.855 7.923 1.00 98.62 201 ALA A C 1
ATOM 1569 O O . ALA A 1 201 ? 0.055 -4.376 8.816 1.00 98.62 201 ALA A O 1
ATOM 1570 N N . MET A 1 202 ? 0.472 -4.690 6.626 1.00 98.69 202 MET A N 1
ATOM 1571 C CA . MET A 1 202 ? -0.733 -4.004 6.141 1.00 98.69 202 MET A CA 1
ATOM 1572 C C . MET A 1 202 ? -2.008 -4.655 6.691 1.00 98.69 202 MET A C 1
ATOM 1574 O O . MET A 1 202 ? -2.856 -3.966 7.263 1.00 98.69 202 MET A O 1
ATOM 1578 N N . VAL A 1 203 ? -2.121 -5.985 6.579 1.00 98.81 203 VAL A N 1
ATOM 1579 C CA . VAL A 1 203 ? -3.280 -6.730 7.099 1.00 98.81 203 VAL A CA 1
ATOM 1580 C C . VAL A 1 203 ? -3.336 -6.657 8.626 1.00 98.81 203 VAL A C 1
ATOM 1582 O O . VAL A 1 203 ? -4.399 -6.394 9.187 1.00 98.81 203 VAL A O 1
ATOM 1585 N N . TYR A 1 204 ? -2.200 -6.827 9.308 1.00 98.75 204 TYR A N 1
ATOM 1586 C CA . TYR A 1 204 ? -2.118 -6.749 10.766 1.00 98.75 204 TYR A CA 1
ATOM 1587 C C . TYR A 1 204 ? -2.587 -5.389 11.300 1.00 98.75 204 TYR A C 1
ATOM 1589 O O . TYR A 1 204 ? -3.432 -5.353 12.194 1.00 98.75 204 TYR A O 1
ATOM 1597 N N . MET A 1 205 ? -2.077 -4.277 10.760 1.00 98.62 205 MET A N 1
ATOM 1598 C CA . MET A 1 205 ? -2.457 -2.933 11.208 1.00 98.62 205 MET A CA 1
ATOM 1599 C C . MET A 1 205 ? -3.934 -2.655 10.926 1.00 98.62 205 MET A C 1
ATOM 1601 O O . MET A 1 205 ? -4.650 -2.191 11.816 1.00 98.62 205 MET A O 1
ATOM 1605 N N . GLY A 1 206 ? -4.411 -3.009 9.729 1.00 98.25 206 GLY A N 1
ATOM 1606 C CA . GLY A 1 206 ? -5.812 -2.840 9.354 1.00 98.25 206 GLY A CA 1
ATOM 1607 C C . GLY A 1 206 ? -6.771 -3.622 10.253 1.00 98.25 206 GLY A C 1
ATOM 1608 O O . GLY A 1 206 ? -7.727 -3.051 10.777 1.00 98.25 206 GLY A O 1
ATOM 1609 N N . LEU A 1 207 ? -6.497 -4.907 10.502 1.00 97.88 207 LEU A N 1
ATOM 1610 C CA . LEU A 1 207 ? -7.302 -5.721 11.419 1.00 97.88 207 LEU A CA 1
ATOM 1611 C C . LEU A 1 207 ? -7.195 -5.235 12.865 1.00 97.88 207 LEU A C 1
ATOM 1613 O O . LEU A 1 207 ? -8.204 -5.197 13.563 1.00 97.88 207 LEU A O 1
ATOM 1617 N N . SER A 1 208 ? -6.007 -4.829 13.315 1.00 98.00 208 SER A N 1
ATOM 1618 C CA . SER A 1 208 ? -5.800 -4.329 14.677 1.00 98.00 208 SER A CA 1
ATOM 1619 C C . SER A 1 208 ? -6.637 -3.084 14.967 1.00 98.00 208 SER A C 1
ATOM 1621 O O . SER A 1 208 ? -7.176 -2.978 16.068 1.00 98.00 208 SER A O 1
ATOM 1623 N N . LEU A 1 209 ? -6.793 -2.175 13.996 1.00 97.31 209 LEU A N 1
ATOM 1624 C CA . LEU A 1 209 ? -7.651 -0.992 14.130 1.00 97.31 209 LEU A CA 1
ATOM 1625 C C . LEU A 1 209 ? -9.121 -1.361 14.357 1.00 97.31 209 LEU A C 1
ATOM 1627 O O . LEU A 1 209 ? -9.758 -0.798 15.248 1.00 97.31 209 LEU A O 1
ATOM 1631 N N . HIS A 1 210 ? -9.639 -2.327 13.592 1.00 95.38 210 HIS A N 1
ATOM 1632 C CA . HIS A 1 210 ? -11.022 -2.797 13.731 1.00 95.38 210 HIS A CA 1
ATOM 1633 C C . HIS A 1 210 ? -11.233 -3.600 15.019 1.00 95.38 210 HIS A C 1
ATOM 1635 O O . HIS A 1 210 ? -12.208 -3.382 15.732 1.00 95.38 210 HIS A O 1
ATOM 1641 N N . LEU A 1 211 ? -10.324 -4.529 15.330 1.00 94.12 211 LEU A N 1
ATOM 1642 C CA . LEU A 1 211 ? -10.472 -5.459 16.454 1.00 94.12 211 LEU A CA 1
ATOM 1643 C C . LEU A 1 211 ? -10.277 -4.790 17.819 1.00 94.12 211 LEU A C 1
ATOM 1645 O O . LEU A 1 211 ? -10.936 -5.191 18.772 1.00 94.12 211 LEU A O 1
ATOM 1649 N N . ASN A 1 212 ? -9.422 -3.767 17.911 1.00 94.44 212 ASN A N 1
ATOM 1650 C CA . ASN A 1 212 ? -9.227 -2.992 19.143 1.00 94.44 212 ASN A CA 1
ATOM 1651 C C . ASN A 1 212 ? -10.160 -1.770 19.232 1.00 94.44 212 ASN A C 1
ATOM 1653 O O . ASN A 1 212 ? -10.002 -0.945 20.126 1.00 94.44 212 ASN A O 1
ATOM 1657 N N . GLY A 1 213 ? -11.100 -1.610 18.292 1.00 92.81 213 GLY A N 1
ATOM 1658 C CA . GLY A 1 213 ? -12.067 -0.508 18.305 1.00 92.81 213 GLY A CA 1
ATOM 1659 C C . GLY A 1 213 ? -11.462 0.886 18.10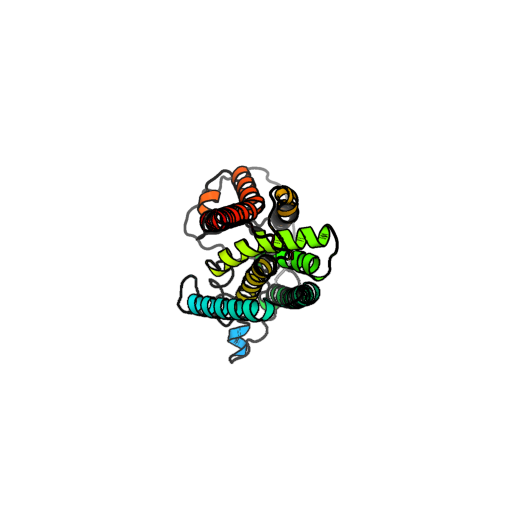0 1.00 92.81 213 GLY A C 1
ATOM 1660 O O . GLY A 1 213 ? -12.112 1.875 18.427 1.00 92.81 213 GLY A O 1
ATOM 1661 N N . LEU A 1 214 ? -10.243 0.988 17.555 1.00 94.19 214 LEU A N 1
ATOM 1662 C CA . LEU A 1 214 ? -9.577 2.276 17.310 1.00 94.19 214 LEU A CA 1
ATOM 1663 C C . LEU A 1 214 ? -10.141 3.017 16.095 1.00 94.19 214 LEU A C 1
ATOM 1665 O O . LEU A 1 214 ? -10.022 4.237 16.004 1.00 94.19 214 LEU A O 1
ATOM 1669 N N . TYR A 1 215 ? -10.745 2.288 15.156 1.00 94.88 215 TYR A N 1
ATOM 1670 C CA . TYR A 1 215 ? -11.442 2.867 14.018 1.00 94.88 215 TYR A CA 1
ATOM 1671 C C . TYR A 1 215 ? -12.704 2.069 13.700 1.00 94.88 215 TYR A C 1
ATOM 1673 O O . TYR A 1 215 ? -12.706 0.838 13.702 1.00 94.88 215 TYR A O 1
ATOM 1681 N N . ARG A 1 216 ? -13.779 2.789 13.379 1.00 92.88 216 ARG A N 1
ATOM 1682 C CA . ARG A 1 216 ? -15.027 2.224 12.870 1.00 92.88 216 ARG A CA 1
ATOM 1683 C C . ARG A 1 216 ? -15.328 2.876 11.536 1.00 92.88 216 ARG A C 1
ATOM 1685 O O . ARG A 1 216 ? -15.343 4.097 11.440 1.00 92.88 216 ARG A O 1
ATOM 1692 N N . ILE A 1 217 ? -15.599 2.055 10.529 1.00 93.44 217 ILE A N 1
ATOM 1693 C CA . ILE A 1 217 ? -15.877 2.549 9.185 1.00 93.44 217 ILE A CA 1
ATOM 1694 C C . ILE A 1 217 ? -17.216 3.294 9.123 1.00 93.44 217 ILE A C 1
ATOM 1696 O O . ILE A 1 217 ? -18.232 2.811 9.635 1.00 93.44 217 ILE A O 1
ATOM 1700 N N . ARG A 1 218 ? -17.224 4.465 8.480 1.00 93.75 218 ARG A N 1
ATOM 1701 C CA . ARG A 1 218 ? -18.418 5.303 8.290 1.00 93.75 218 ARG A CA 1
ATOM 1702 C C . ARG A 1 218 ? -18.450 5.848 6.869 1.00 93.75 218 ARG A C 1
ATOM 1704 O O . ARG A 1 218 ? -17.396 6.063 6.289 1.00 93.75 218 ARG A O 1
ATOM 1711 N N . ARG A 1 219 ? -19.631 6.061 6.280 1.00 93.31 219 ARG A N 1
ATOM 1712 C CA . ARG A 1 219 ? -19.752 6.439 4.852 1.00 93.31 219 ARG A CA 1
ATOM 1713 C C . ARG A 1 219 ? -19.060 7.767 4.543 1.00 93.31 219 ARG A C 1
ATOM 1715 O O . ARG A 1 219 ? -18.531 7.940 3.449 1.00 93.31 219 ARG A O 1
ATOM 1722 N N . GLU A 1 220 ? -19.055 8.670 5.513 1.00 94.75 220 GLU A N 1
ATOM 1723 C CA . GLU A 1 220 ? -18.527 10.029 5.407 1.00 94.75 220 GLU A CA 1
ATOM 1724 C C . GLU A 1 220 ? -16.997 10.031 5.247 1.00 94.75 220 GLU A C 1
ATOM 1726 O O . GLU A 1 220 ? -16.422 10.993 4.743 1.00 94.75 220 GLU A O 1
ATOM 1731 N N . ASP A 1 221 ? -16.336 8.926 5.608 1.00 95.62 221 ASP A N 1
ATOM 1732 C CA . ASP A 1 221 ? -14.887 8.770 5.499 1.00 95.62 221 ASP A CA 1
ATOM 1733 C C . ASP A 1 221 ? -14.426 8.451 4.060 1.00 95.62 221 ASP A C 1
ATOM 1735 O O . ASP A 1 221 ? -13.225 8.484 3.794 1.00 95.62 221 ASP A O 1
ATOM 1739 N N . LEU A 1 222 ? -15.343 8.185 3.112 1.00 96.38 222 LEU A N 1
ATOM 1740 C CA . LEU A 1 222 ? -15.011 7.767 1.738 1.00 96.38 222 LEU A CA 1
ATOM 1741 C C . LEU A 1 222 ? -14.067 8.751 1.034 1.00 96.38 222 LEU A C 1
ATOM 1743 O O . LEU A 1 222 ? -13.077 8.339 0.433 1.00 96.38 222 LEU A O 1
ATOM 1747 N N . ALA A 1 223 ? -14.353 10.052 1.120 1.00 96.38 223 ALA A N 1
ATOM 1748 C CA . ALA A 1 223 ? -13.521 11.073 0.486 1.00 96.38 223 ALA A CA 1
ATOM 1749 C C . ALA A 1 223 ? -12.110 11.107 1.094 1.00 96.38 223 ALA A C 1
ATOM 1751 O O . ALA A 1 223 ? -11.119 11.230 0.375 1.00 96.38 223 ALA A O 1
ATOM 1752 N N . LEU A 1 224 ? -12.012 10.946 2.418 1.00 96.44 224 LEU A N 1
ATOM 1753 C CA . LEU A 1 224 ? -10.734 10.924 3.123 1.00 96.44 224 LEU A CA 1
ATOM 1754 C C . LEU A 1 224 ? -9.954 9.624 2.858 1.00 96.44 224 LEU A C 1
ATOM 1756 O O . LEU A 1 224 ? -8.729 9.664 2.828 1.00 96.44 224 LEU A O 1
ATOM 1760 N N . ALA A 1 225 ? -10.643 8.509 2.591 1.00 96.31 225 ALA A N 1
ATOM 1761 C CA . ALA A 1 225 ? -10.042 7.251 2.144 1.00 96.31 225 ALA A CA 1
ATOM 1762 C C . ALA A 1 225 ? -9.476 7.349 0.718 1.00 96.31 225 ALA A C 1
ATOM 1764 O O . ALA A 1 225 ? -8.364 6.890 0.452 1.00 96.31 225 ALA A O 1
ATOM 1765 N N . ALA A 1 226 ? -10.232 7.967 -0.195 1.00 97.62 226 ALA A N 1
ATOM 1766 C CA . ALA A 1 226 ? -9.862 8.101 -1.602 1.00 97.62 226 ALA A CA 1
ATOM 1767 C C . ALA A 1 226 ? -8.733 9.120 -1.828 1.00 97.62 226 ALA A C 1
ATOM 1769 O O . ALA A 1 226 ? -7.971 8.988 -2.789 1.00 97.62 226 ALA A O 1
ATOM 1770 N N . LEU A 1 227 ? -8.611 10.128 -0.957 1.00 97.06 227 LEU A N 1
ATOM 1771 C CA . LEU A 1 227 ? -7.640 11.216 -1.082 1.00 97.06 227 LEU A CA 1
ATOM 1772 C C . LEU A 1 227 ? -6.178 10.741 -1.201 1.00 97.06 227 LEU A C 1
ATOM 1774 O O . LEU A 1 227 ? -5.561 11.062 -2.217 1.00 97.06 227 LEU A O 1
ATOM 1778 N N . PRO A 1 228 ? -5.595 9.984 -0.245 1.00 97.25 228 PRO A N 1
ATOM 1779 C CA . PRO A 1 228 ? -4.195 9.562 -0.344 1.00 97.25 228 PRO A CA 1
ATOM 1780 C C . PRO A 1 228 ? -3.933 8.722 -1.600 1.00 97.25 228 PRO A C 1
ATOM 1782 O O . PRO A 1 228 ? -2.932 8.930 -2.278 1.00 97.25 228 PRO A O 1
ATOM 1785 N N . ILE A 1 229 ? -4.871 7.846 -1.971 1.00 98.31 229 ILE A N 1
ATOM 1786 C CA . ILE A 1 229 ? -4.768 7.002 -3.170 1.00 98.31 229 ILE A CA 1
ATOM 1787 C C . ILE A 1 229 ? -4.780 7.858 -4.437 1.00 98.31 229 ILE A C 1
ATOM 1789 O O . ILE A 1 229 ? -3.978 7.639 -5.339 1.00 98.31 229 ILE A O 1
ATOM 1793 N N . SER A 1 230 ? -5.657 8.861 -4.493 1.00 98.19 230 SER A N 1
ATOM 1794 C CA . SER A 1 230 ? -5.774 9.765 -5.640 1.00 98.19 230 SER A CA 1
ATOM 1795 C C . SER A 1 230 ? -4.551 10.664 -5.792 1.00 98.19 230 SER A C 1
ATOM 1797 O O . SER A 1 230 ? -4.083 10.866 -6.910 1.00 98.19 230 SER A O 1
ATOM 1799 N N . LEU A 1 231 ? -3.989 11.156 -4.683 1.00 97.94 231 LEU A N 1
ATOM 1800 C CA . LEU A 1 231 ? -2.753 11.941 -4.701 1.00 97.94 231 LEU A CA 1
ATOM 1801 C C . LEU A 1 231 ? -1.567 11.105 -5.196 1.00 97.94 231 LEU A C 1
ATOM 1803 O O . LEU A 1 231 ? -0.829 11.551 -6.076 1.00 97.94 231 LEU A O 1
ATOM 1807 N N . THR A 1 232 ? -1.407 9.876 -4.694 1.00 98.19 232 THR A N 1
ATOM 1808 C CA . THR A 1 232 ? -0.347 8.977 -5.172 1.00 98.19 232 THR A CA 1
ATOM 1809 C C . THR A 1 232 ? -0.569 8.572 -6.629 1.00 98.19 232 THR A C 1
ATOM 1811 O O . THR A 1 232 ? 0.393 8.557 -7.392 1.00 98.19 232 THR A O 1
ATOM 1814 N N . ALA A 1 233 ? -1.813 8.335 -7.056 1.00 98.25 233 ALA A N 1
ATOM 1815 C CA . ALA A 1 233 ? -2.140 8.010 -8.446 1.00 98.25 233 ALA A CA 1
ATOM 1816 C C . ALA A 1 233 ? -1.812 9.163 -9.403 1.00 98.25 233 ALA A C 1
ATOM 1818 O O . ALA A 1 233 ? -1.224 8.937 -10.462 1.00 98.25 233 ALA A O 1
ATOM 1819 N N . ALA A 1 234 ? -2.132 10.401 -9.020 1.00 98.19 234 ALA A N 1
ATOM 1820 C CA . ALA A 1 234 ? -1.771 11.587 -9.789 1.00 98.19 234 ALA A CA 1
ATOM 1821 C C . ALA A 1 234 ? -0.245 11.739 -9.905 1.00 98.19 234 ALA A C 1
ATOM 1823 O O . ALA A 1 234 ? 0.268 11.946 -11.007 1.00 98.19 234 ALA A O 1
ATOM 1824 N N . ALA A 1 235 ? 0.485 11.567 -8.797 1.00 98.19 235 ALA A N 1
ATOM 1825 C CA . ALA A 1 235 ? 1.947 11.610 -8.790 1.00 98.19 235 ALA A CA 1
ATOM 1826 C C . ALA A 1 235 ? 2.567 10.494 -9.651 1.00 98.19 235 ALA A C 1
ATOM 1828 O O . ALA A 1 235 ? 3.469 10.758 -10.445 1.00 98.19 235 ALA A O 1
ATOM 1829 N N . ALA A 1 236 ? 2.053 9.265 -9.549 1.00 97.94 236 ALA A N 1
ATOM 1830 C CA . ALA A 1 236 ? 2.483 8.117 -10.343 1.00 97.94 236 ALA A CA 1
ATOM 1831 C C . ALA A 1 236 ? 2.244 8.336 -11.845 1.00 97.94 236 ALA A C 1
ATOM 1833 O O . ALA A 1 236 ? 3.134 8.084 -12.654 1.00 97.94 236 ALA A O 1
ATOM 1834 N N . LEU A 1 237 ? 1.077 8.858 -12.232 1.00 97.25 237 LEU A N 1
ATOM 1835 C CA . LEU A 1 237 ? 0.770 9.184 -13.627 1.00 97.25 237 LEU A CA 1
ATOM 1836 C C . LEU A 1 237 ? 1.672 10.282 -14.182 1.00 97.25 237 LEU A C 1
ATOM 1838 O O . LEU A 1 237 ? 2.145 10.166 -15.314 1.00 97.25 237 LEU A O 1
ATOM 1842 N N . LEU A 1 238 ? 1.911 11.333 -13.397 1.00 97.44 238 LEU A N 1
ATOM 1843 C CA . LEU A 1 238 ? 2.827 12.402 -13.776 1.00 97.44 238 LEU A CA 1
ATOM 1844 C C . LEU A 1 238 ? 4.241 11.850 -13.977 1.00 97.44 238 LEU A C 1
ATOM 1846 O O . LEU A 1 238 ? 4.845 12.096 -15.020 1.00 97.44 238 LEU A O 1
ATOM 1850 N N . PHE A 1 239 ? 4.731 11.050 -13.027 1.00 97.75 239 PHE A N 1
ATOM 1851 C CA . PHE A 1 239 ? 6.038 10.410 -13.124 1.00 97.75 239 PHE A CA 1
ATOM 1852 C C . PHE A 1 239 ? 6.134 9.514 -14.360 1.00 97.75 239 PHE A C 1
ATOM 1854 O O . PHE A 1 239 ? 7.073 9.668 -15.136 1.00 97.75 239 PHE A O 1
ATOM 1861 N N . ASN A 1 240 ? 5.159 8.623 -14.581 1.00 97.31 240 ASN A N 1
ATOM 1862 C CA . ASN A 1 240 ? 5.157 7.714 -15.730 1.00 97.31 240 ASN A CA 1
ATOM 1863 C C . ASN A 1 240 ? 5.276 8.501 -17.047 1.00 97.31 240 ASN A C 1
ATOM 1865 O O . ASN A 1 240 ? 6.093 8.159 -17.894 1.00 97.31 240 ASN A O 1
ATOM 1869 N N . ARG A 1 241 ? 4.518 9.598 -17.195 1.00 95.75 241 ARG A N 1
ATOM 1870 C CA . ARG A 1 241 ? 4.555 10.445 -18.400 1.00 95.75 241 ARG A CA 1
ATOM 1871 C C . ARG A 1 241 ? 5.883 11.178 -18.577 1.00 95.75 241 ARG A C 1
ATOM 1873 O O . ARG A 1 241 ? 6.402 11.213 -19.687 1.00 95.75 241 ARG A O 1
ATOM 1880 N N . ILE A 1 242 ? 6.418 11.775 -17.509 1.00 96.88 242 ILE A N 1
ATOM 1881 C CA . ILE A 1 242 ? 7.706 12.483 -17.564 1.00 96.88 242 ILE A CA 1
ATOM 1882 C C . ILE A 1 242 ? 8.826 11.501 -17.905 1.00 96.88 242 ILE A C 1
ATOM 1884 O O . ILE A 1 242 ? 9.659 11.799 -18.756 1.00 96.88 242 ILE A O 1
ATOM 1888 N N . TYR A 1 243 ? 8.830 10.325 -17.278 1.00 96.12 243 TYR A N 1
ATOM 1889 C CA . TYR A 1 243 ? 9.825 9.293 -17.537 1.00 96.12 243 TYR A CA 1
ATOM 1890 C C . TYR A 1 243 ? 9.795 8.850 -19.003 1.00 96.12 243 TYR A C 1
ATOM 1892 O O . TYR A 1 243 ? 10.843 8.823 -19.653 1.00 96.12 243 TYR A O 1
ATOM 1900 N N . ASP A 1 244 ? 8.605 8.567 -19.540 1.00 94.62 244 ASP A N 1
ATOM 1901 C CA . ASP A 1 244 ? 8.437 8.185 -20.944 1.00 94.62 244 ASP A CA 1
ATOM 1902 C C . ASP A 1 244 ? 8.931 9.297 -21.891 1.00 94.62 244 ASP A C 1
ATOM 1904 O O . ASP A 1 244 ? 9.642 9.017 -22.855 1.00 94.62 244 ASP A O 1
ATOM 1908 N N . LEU A 1 245 ? 8.623 10.567 -21.592 1.00 95.50 245 LEU A N 1
ATOM 1909 C CA . LEU A 1 245 ? 9.049 11.723 -22.390 1.00 95.50 245 LEU A CA 1
ATOM 1910 C C . LEU A 1 245 ? 10.573 11.917 -22.386 1.00 95.50 245 LEU A C 1
ATOM 1912 O O . LEU A 1 245 ? 11.164 12.166 -23.433 1.00 95.50 245 LEU A O 1
ATOM 1916 N N . VAL A 1 246 ? 11.203 11.828 -21.212 1.00 95.75 246 VAL A N 1
ATOM 1917 C CA . VAL A 1 246 ? 12.641 12.094 -21.038 1.00 95.75 246 VAL A CA 1
ATOM 1918 C C . VAL A 1 246 ? 13.491 10.956 -21.595 1.00 95.75 246 VAL A C 1
ATOM 1920 O O . VAL A 1 246 ? 14.541 11.199 -22.185 1.00 95.75 246 VAL A O 1
ATOM 1923 N N . THR A 1 247 ? 13.061 9.711 -21.395 1.00 93.94 247 THR A N 1
ATOM 1924 C CA . THR A 1 247 ? 13.850 8.533 -21.783 1.00 93.94 247 THR A CA 1
ATOM 1925 C C . THR A 1 247 ? 13.508 8.007 -23.172 1.00 93.94 247 THR A C 1
ATOM 1927 O O . THR A 1 247 ? 14.296 7.254 -23.741 1.00 93.94 247 THR A O 1
ATOM 1930 N N . GLY A 1 248 ? 12.333 8.353 -23.710 1.00 92.88 248 GLY A N 1
ATOM 1931 C CA . GLY A 1 248 ? 11.794 7.743 -24.925 1.00 92.88 248 GLY A CA 1
ATOM 1932 C C . GLY A 1 248 ? 11.427 6.264 -24.755 1.00 92.88 248 GLY A C 1
ATOM 1933 O O . GLY A 1 248 ? 11.251 5.565 -25.751 1.00 92.88 248 GLY A O 1
ATOM 1934 N N . THR A 1 249 ? 11.342 5.763 -23.515 1.00 89.56 249 THR A N 1
ATOM 1935 C CA . THR A 1 249 ? 11.032 4.357 -23.221 1.00 89.56 249 THR A CA 1
ATOM 1936 C C . THR A 1 249 ? 9.670 4.216 -22.564 1.00 89.56 249 THR A C 1
ATOM 1938 O O . THR A 1 249 ? 9.330 4.966 -21.661 1.00 89.56 249 THR A O 1
ATOM 1941 N N . GLU A 1 250 ? 8.895 3.219 -22.986 1.00 90.19 250 GLU A N 1
ATOM 1942 C CA . GLU A 1 250 ? 7.558 2.952 -22.454 1.00 90.19 250 GLU A CA 1
ATOM 1943 C C . GLU A 1 250 ? 7.581 1.870 -21.357 1.00 90.19 250 GLU A C 1
ATOM 1945 O O . GLU A 1 250 ? 6.923 0.836 -21.487 1.00 90.19 250 GLU A O 1
ATOM 1950 N N . ILE A 1 251 ? 8.350 2.080 -20.282 1.00 90.88 251 ILE A N 1
ATOM 1951 C CA . ILE A 1 251 ? 8.532 1.065 -19.221 1.00 90.88 251 ILE A CA 1
ATOM 1952 C C . ILE A 1 251 ? 7.910 1.436 -17.869 1.00 90.88 251 ILE A C 1
ATOM 1954 O O . ILE A 1 251 ? 7.567 0.543 -17.096 1.00 90.88 251 ILE A O 1
ATOM 1958 N N . ALA A 1 252 ? 7.720 2.721 -17.559 1.00 94.06 252 ALA A N 1
ATOM 1959 C CA . ALA A 1 252 ? 7.207 3.141 -16.254 1.00 94.06 252 ALA A CA 1
ATOM 1960 C C . ALA A 1 252 ? 5.714 2.793 -16.096 1.00 94.06 252 ALA A C 1
ATOM 1962 O O . ALA A 1 252 ? 4.887 3.172 -16.922 1.00 94.06 252 ALA A O 1
ATOM 1963 N N . ASN A 1 253 ? 5.331 2.068 -15.047 1.00 95.94 253 ASN A N 1
ATOM 1964 C CA . ASN A 1 253 ? 3.939 1.683 -14.798 1.00 95.94 253 ASN A CA 1
ATOM 1965 C C . ASN A 1 253 ? 3.599 1.715 -13.302 1.00 95.94 253 ASN A C 1
ATOM 1967 O O . ASN A 1 253 ? 3.039 0.769 -12.739 1.00 95.94 253 ASN A O 1
ATOM 1971 N N . LEU A 1 254 ? 3.940 2.825 -12.650 1.00 96.62 254 LEU A N 1
ATOM 1972 C CA . LEU A 1 254 ? 3.617 3.048 -11.245 1.00 96.62 254 LEU A CA 1
ATOM 1973 C C . LEU A 1 254 ? 2.097 3.020 -11.034 1.00 96.62 254 LEU A C 1
ATOM 1975 O O . LEU A 1 254 ? 1.333 3.510 -11.873 1.00 96.62 254 LEU A O 1
ATOM 1979 N N . MET A 1 255 ? 1.672 2.390 -9.934 1.00 95.94 255 MET A N 1
ATOM 1980 C CA . MET A 1 255 ? 0.267 2.080 -9.610 1.00 95.94 255 MET A CA 1
ATOM 1981 C C . MET A 1 255 ? -0.521 1.326 -10.700 1.00 95.94 255 MET A C 1
ATOM 1983 O O . MET A 1 255 ? -1.749 1.250 -10.625 1.00 95.94 255 MET A O 1
ATOM 1987 N N . PHE A 1 256 ? 0.164 0.757 -11.698 1.00 95.62 256 PHE A N 1
ATOM 1988 C CA . PHE A 1 256 ? -0.441 0.054 -12.833 1.00 95.62 256 PHE A CA 1
ATOM 1989 C C . PHE A 1 256 ? -1.449 0.905 -13.626 1.00 95.62 256 PHE A C 1
ATOM 1991 O O . PHE A 1 256 ? -2.462 0.404 -14.110 1.00 95.62 256 PHE A O 1
ATOM 1998 N N . LEU A 1 257 ? -1.201 2.215 -13.725 1.00 96.12 257 LEU A N 1
ATOM 1999 C CA . LEU A 1 257 ? -2.147 3.169 -14.316 1.00 96.12 257 LEU A CA 1
ATOM 2000 C C . LEU A 1 257 ? -1.948 3.400 -15.818 1.00 96.12 257 LEU A C 1
ATOM 2002 O O . LEU A 1 257 ? -2.857 3.908 -16.476 1.00 96.12 257 LEU A O 1
ATOM 2006 N N . SER A 1 258 ? -0.779 3.058 -16.362 1.00 94.69 258 SER A N 1
ATOM 2007 C CA . SER A 1 258 ? -0.404 3.412 -17.739 1.00 94.69 258 SER A CA 1
ATOM 2008 C C . SER A 1 258 ? -0.390 2.213 -18.690 1.00 94.69 258 SER A C 1
ATOM 2010 O O . SER A 1 258 ? -0.591 2.376 -19.896 1.00 94.69 258 SER A O 1
ATOM 2012 N N . ARG A 1 259 ? -0.098 1.014 -18.175 1.00 93.62 259 ARG A N 1
ATOM 2013 C CA . ARG A 1 259 ? 0.231 -0.178 -18.973 1.00 93.62 259 ARG A CA 1
ATOM 2014 C C . ARG A 1 259 ? -0.345 -1.447 -18.352 1.00 93.62 259 ARG A C 1
ATOM 2016 O O . ARG A 1 259 ? -0.673 -1.471 -17.166 1.00 93.62 259 ARG A O 1
ATOM 2023 N N . ASP A 1 260 ? -0.422 -2.496 -19.164 1.00 94.19 260 ASP A N 1
ATOM 2024 C CA . ASP A 1 260 ? -0.822 -3.826 -18.711 1.00 94.19 260 ASP A CA 1
ATOM 2025 C C . ASP A 1 260 ? 0.155 -4.389 -17.669 1.00 94.19 260 ASP A C 1
ATOM 2027 O O . ASP A 1 260 ? 1.329 -4.009 -17.602 1.00 94.19 260 ASP A O 1
ATOM 2031 N N . PHE A 1 261 ? -0.337 -5.346 -16.893 1.00 91.25 261 PHE A N 1
ATOM 2032 C CA . PHE A 1 261 ? 0.458 -6.204 -16.037 1.00 91.25 261 PHE A CA 1
ATOM 2033 C C . PHE A 1 261 ? 0.031 -7.667 -16.269 1.00 91.25 261 PHE A C 1
ATOM 2035 O O . PHE A 1 261 ? -0.923 -8.143 -15.640 1.00 91.25 261 PHE A O 1
ATOM 2042 N N . PRO A 1 262 ? 0.686 -8.363 -17.222 1.00 89.00 262 PRO A N 1
ATOM 2043 C CA . PRO A 1 262 ? 0.260 -9.675 -17.700 1.00 89.00 262 PRO A CA 1
ATOM 2044 C C . PRO A 1 262 ? 0.126 -10.723 -16.596 1.00 89.00 262 PRO A C 1
ATOM 2046 O O . PRO A 1 262 ? 0.885 -10.739 -15.631 1.00 89.00 262 PRO A O 1
ATOM 2049 N N . GLY A 1 263 ? -0.830 -11.638 -16.767 1.00 82.56 263 GLY A N 1
ATOM 2050 C CA . GLY A 1 263 ? -1.089 -12.703 -15.793 1.00 82.56 263 GLY A CA 1
ATOM 2051 C C . GLY A 1 263 ? -1.875 -12.240 -14.564 1.00 82.56 263 GLY A C 1
ATOM 2052 O O . GLY A 1 263 ? -2.018 -13.002 -13.610 1.00 82.56 263 GLY A O 1
ATOM 2053 N N . THR A 1 264 ? -2.414 -11.017 -14.587 1.00 88.44 264 THR A N 1
ATOM 2054 C CA . THR A 1 264 ? -3.284 -10.485 -13.532 1.00 88.44 264 THR A CA 1
ATOM 2055 C C . THR A 1 264 ? -4.629 -10.017 -14.097 1.00 88.44 264 THR A C 1
ATOM 2057 O O . THR A 1 264 ? -4.756 -9.818 -15.309 1.00 88.44 264 THR A O 1
ATOM 2060 N N . PRO A 1 265 ? -5.651 -9.788 -13.249 1.00 89.69 265 PRO A N 1
ATOM 2061 C CA . PRO A 1 265 ? -6.934 -9.245 -13.700 1.00 89.69 265 PRO A CA 1
ATOM 2062 C C . PRO A 1 265 ? -6.836 -7.887 -14.419 1.00 89.69 265 PRO A C 1
ATOM 2064 O O . PRO A 1 265 ? -7.761 -7.514 -15.139 1.00 89.69 265 PRO A O 1
ATOM 2067 N N . ILE A 1 266 ? -5.716 -7.165 -14.278 1.00 92.81 266 ILE A N 1
ATOM 2068 C CA . ILE A 1 266 ? -5.458 -5.885 -14.958 1.00 92.81 266 ILE A CA 1
ATOM 2069 C C . ILE A 1 266 ? -5.520 -6.048 -16.483 1.00 92.81 266 ILE A C 1
ATOM 2071 O O . ILE A 1 266 ? -6.055 -5.173 -17.166 1.00 92.81 266 ILE A O 1
ATOM 2075 N N . SER A 1 267 ? -5.100 -7.198 -17.019 1.00 93.50 267 SER A N 1
ATOM 2076 C CA . SER A 1 267 ? -5.128 -7.468 -18.463 1.00 93.50 267 SER A CA 1
ATOM 2077 C C . SER A 1 267 ? -6.535 -7.513 -19.058 1.00 93.50 267 SER A C 1
ATOM 2079 O O . SER A 1 267 ? -6.703 -7.317 -20.262 1.00 93.50 267 SER A O 1
ATOM 2081 N N . LEU A 1 268 ? -7.569 -7.739 -18.240 1.00 93.44 268 LEU A N 1
ATOM 2082 C CA . LEU A 1 268 ? -8.959 -7.624 -18.686 1.00 93.44 268 LEU A CA 1
ATOM 2083 C C . LEU A 1 268 ? -9.333 -6.158 -18.924 1.00 93.44 268 LEU A C 1
ATOM 2085 O O . LEU A 1 268 ? -9.947 -5.835 -19.939 1.00 93.44 268 LEU A O 1
ATOM 2089 N N . LEU A 1 269 ? -8.911 -5.272 -18.018 1.00 93.75 269 LEU A N 1
ATOM 2090 C CA . LEU A 1 269 ? -9.162 -3.834 -18.105 1.00 93.75 269 LEU A CA 1
ATOM 2091 C C . LEU A 1 269 ? -8.323 -3.177 -19.203 1.00 93.75 269 LEU A C 1
ATOM 2093 O O . LEU A 1 269 ? -8.795 -2.246 -19.851 1.00 93.75 269 LEU A O 1
ATOM 2097 N N . TYR A 1 270 ? -7.108 -3.670 -19.457 1.00 95.25 270 TYR A N 1
ATOM 2098 C CA . TYR A 1 270 ? -6.216 -3.099 -20.472 1.00 95.25 270 TYR A CA 1
ATOM 2099 C C . TYR A 1 270 ? -6.713 -3.286 -21.918 1.00 95.25 270 TYR A C 1
ATOM 2101 O O . TYR A 1 270 ? -6.197 -2.663 -22.842 1.00 95.25 270 TYR A O 1
ATOM 2109 N N . ARG A 1 271 ? -7.760 -4.096 -22.133 1.00 94.44 271 ARG A N 1
ATOM 2110 C CA . ARG A 1 271 ? -8.458 -4.193 -23.431 1.00 94.44 271 ARG A CA 1
ATOM 2111 C C . ARG A 1 271 ? -9.246 -2.928 -23.783 1.00 94.44 271 ARG A C 1
ATOM 2113 O O . ARG A 1 271 ? -9.654 -2.766 -24.930 1.00 94.44 271 ARG A O 1
ATOM 2120 N N . LEU A 1 272 ? -9.491 -2.058 -22.806 1.00 95.25 272 LEU A N 1
ATOM 2121 C CA . LEU A 1 272 ? -10.193 -0.794 -22.988 1.00 95.25 272 LEU A CA 1
ATOM 2122 C C . LEU A 1 272 ? -9.258 0.285 -23.563 1.00 95.25 272 LEU A C 1
ATOM 2124 O O . LEU A 1 272 ? -8.037 0.194 -23.420 1.00 95.25 272 LEU A O 1
ATOM 2128 N N . PRO A 1 273 ? -9.804 1.357 -24.170 1.00 96.06 273 PRO A N 1
ATOM 2129 C CA . PRO A 1 273 ? -9.003 2.510 -24.574 1.00 96.06 273 PRO A CA 1
ATOM 2130 C C . PRO A 1 273 ? -8.185 3.071 -23.402 1.00 96.06 273 PRO A C 1
ATOM 2132 O O . PRO A 1 273 ? -8.703 3.194 -22.292 1.00 96.06 273 PRO A O 1
ATOM 2135 N N . ARG A 1 274 ? -6.926 3.468 -23.654 1.00 91.38 274 ARG A N 1
ATOM 2136 C CA . ARG A 1 274 ? -5.967 3.897 -22.610 1.00 91.38 274 ARG A CA 1
ATOM 2137 C C . ARG A 1 274 ? -6.548 4.894 -21.585 1.00 91.38 274 ARG A C 1
ATOM 2139 O O . ARG A 1 274 ? -6.379 4.643 -20.395 1.00 91.38 274 ARG A O 1
ATOM 2146 N N . PRO A 1 275 ? -7.267 5.971 -21.972 1.00 94.94 275 PRO A N 1
ATOM 2147 C CA . PRO A 1 275 ? -7.841 6.896 -20.991 1.00 94.94 275 PRO A CA 1
ATOM 2148 C C . PRO A 1 275 ? -8.874 6.236 -20.069 1.00 94.94 275 PRO A C 1
ATOM 2150 O O . PRO A 1 275 ? -8.892 6.506 -18.869 1.00 94.94 275 PRO A O 1
ATOM 2153 N N . LEU A 1 276 ? -9.705 5.344 -20.617 1.00 96.12 276 LEU A N 1
ATOM 2154 C CA . LEU A 1 276 ? -10.715 4.613 -19.856 1.00 96.12 276 LEU A CA 1
ATOM 2155 C C . LEU A 1 276 ? -10.068 3.580 -18.928 1.00 96.12 276 LEU A C 1
ATOM 2157 O O . LEU A 1 276 ? -10.477 3.466 -17.776 1.00 96.12 276 LEU A O 1
ATOM 2161 N N . PHE A 1 277 ? -9.030 2.881 -19.396 1.00 97.00 277 PHE A N 1
ATOM 2162 C CA . PHE A 1 277 ? -8.224 1.990 -18.561 1.00 97.00 277 PHE A CA 1
ATOM 2163 C C . PHE A 1 277 ? -7.659 2.729 -17.340 1.00 97.00 277 PHE A C 1
ATOM 2165 O O . PHE A 1 277 ? -7.899 2.311 -16.208 1.00 97.00 277 PHE A O 1
ATOM 2172 N N . THR A 1 278 ? -6.974 3.858 -17.554 1.00 97.06 278 THR A N 1
ATOM 2173 C CA . THR A 1 278 ? -6.395 4.660 -16.467 1.00 97.06 278 THR A CA 1
ATOM 2174 C C . THR A 1 278 ? -7.465 5.144 -15.486 1.00 97.06 278 THR A C 1
ATOM 2176 O O . THR A 1 278 ? -7.282 5.029 -14.273 1.00 97.06 278 THR A O 1
ATOM 2179 N N . LEU A 1 279 ? -8.592 5.653 -15.999 1.00 97.25 279 LEU A N 1
ATOM 2180 C CA . LEU A 1 279 ? -9.708 6.125 -15.178 1.00 97.25 279 LEU A CA 1
ATOM 2181 C C . LEU A 1 279 ? -10.268 5.001 -14.296 1.00 97.25 279 LEU A C 1
ATOM 2183 O O . LEU A 1 279 ? -10.405 5.181 -13.087 1.00 97.25 279 LEU A O 1
ATOM 2187 N N . LEU A 1 280 ? -10.556 3.836 -14.879 1.00 97.31 280 LEU A N 1
ATOM 2188 C CA . LEU A 1 280 ? -11.104 2.697 -14.142 1.00 97.31 280 LEU A CA 1
ATOM 2189 C C . LEU A 1 280 ? -10.108 2.142 -13.126 1.00 97.31 280 LEU A C 1
ATOM 2191 O O . LEU A 1 280 ? -10.502 1.863 -11.995 1.00 97.31 280 LEU A O 1
ATOM 2195 N N . MET A 1 281 ? -8.826 2.033 -13.484 1.00 97.56 281 MET A N 1
ATOM 2196 C CA . MET A 1 281 ? -7.787 1.599 -12.549 1.00 97.56 281 MET A CA 1
ATOM 2197 C C . MET A 1 281 ? -7.688 2.529 -11.338 1.00 97.56 281 MET A C 1
ATOM 2199 O O . MET A 1 281 ? -7.560 2.043 -10.213 1.00 97.56 281 MET A O 1
ATOM 2203 N N . TRP A 1 282 ? -7.787 3.845 -11.540 1.00 98.00 282 TRP A N 1
ATOM 2204 C CA . TRP A 1 282 ? -7.824 4.804 -10.437 1.00 98.00 282 TRP A CA 1
ATOM 2205 C C . TRP A 1 282 ? -9.095 4.656 -9.592 1.00 98.00 282 TRP A C 1
ATOM 2207 O O . TRP A 1 282 ? -8.987 4.530 -8.375 1.00 98.00 282 TRP A O 1
ATOM 2217 N N . VAL A 1 283 ? -10.282 4.602 -10.207 1.00 97.88 283 VAL A N 1
ATOM 2218 C CA . VAL A 1 283 ? -11.564 4.467 -9.487 1.00 97.88 283 VAL A CA 1
ATOM 2219 C C . VAL A 1 283 ? -11.609 3.186 -8.651 1.00 97.88 283 VAL A C 1
ATOM 2221 O O . VAL A 1 283 ? -11.986 3.225 -7.477 1.00 97.88 283 VAL A O 1
ATOM 2224 N N . ILE A 1 284 ? -11.185 2.056 -9.223 1.00 97.19 284 ILE A N 1
ATOM 2225 C CA . ILE A 1 284 ? -11.136 0.764 -8.527 1.00 97.19 284 ILE A CA 1
ATOM 2226 C C . ILE A 1 284 ? -10.192 0.844 -7.327 1.00 97.19 284 ILE A C 1
ATOM 2228 O O . ILE A 1 284 ? -10.570 0.424 -6.235 1.00 97.19 284 ILE A O 1
ATOM 2232 N N . GLN A 1 285 ? -8.994 1.411 -7.495 1.00 97.31 285 GLN A N 1
ATOM 2233 C CA . GLN A 1 285 ? -8.036 1.546 -6.397 1.00 97.31 285 GLN A CA 1
ATOM 2234 C C . GLN A 1 285 ? -8.523 2.526 -5.322 1.00 97.31 285 GLN A C 1
ATOM 2236 O O . GLN A 1 285 ? -8.387 2.232 -4.138 1.00 97.31 285 GLN A O 1
ATOM 2241 N N . ALA A 1 286 ? -9.107 3.663 -5.708 1.00 97.88 286 ALA A N 1
ATOM 2242 C CA . ALA A 1 286 ? -9.517 4.724 -4.789 1.00 97.88 286 ALA A CA 1
ATOM 2243 C C . ALA A 1 286 ? -10.781 4.382 -3.987 1.00 97.88 286 ALA A C 1
ATOM 2245 O O . ALA A 1 286 ? -10.889 4.777 -2.827 1.00 97.88 286 ALA A O 1
ATOM 2246 N N . LEU A 1 287 ? -11.734 3.657 -4.586 1.00 98.06 287 LEU A N 1
ATOM 2247 C CA . LEU A 1 287 ? -13.036 3.377 -3.967 1.00 98.06 287 LEU A CA 1
ATOM 2248 C C . LEU A 1 287 ? -13.201 1.911 -3.552 1.00 98.06 287 LEU A C 1
ATOM 2250 O O . LEU A 1 287 ? -13.803 1.630 -2.514 1.00 98.06 287 LEU A O 1
ATOM 2254 N N . GLY A 1 288 ? -12.668 0.972 -4.337 1.00 97.50 288 GLY A N 1
ATOM 2255 C CA . GLY A 1 288 ? -12.897 -0.467 -4.177 1.00 97.50 288 GLY A CA 1
ATOM 2256 C C . GLY A 1 288 ? -12.583 -0.996 -2.773 1.00 97.50 288 GLY A C 1
ATOM 2257 O O . GLY A 1 288 ? -13.474 -1.579 -2.152 1.00 97.50 288 GLY A O 1
ATOM 2258 N N . PRO A 1 289 ? -11.376 -0.758 -2.222 1.00 97.81 289 PRO A N 1
ATOM 2259 C CA . PRO A 1 289 ? -11.015 -1.220 -0.883 1.00 97.81 289 PRO A CA 1
ATOM 2260 C C . PRO A 1 289 ? -11.963 -0.734 0.216 1.00 97.81 289 PRO A C 1
ATOM 2262 O O . PRO A 1 289 ? -12.397 -1.513 1.065 1.00 97.81 289 PRO A O 1
ATOM 2265 N N . PHE A 1 290 ? -12.316 0.552 0.189 1.00 98.00 290 PHE A N 1
ATOM 2266 C CA . PHE A 1 290 ? -13.196 1.149 1.186 1.00 98.00 290 PHE A CA 1
ATOM 2267 C C . PHE A 1 290 ? -14.610 0.573 1.105 1.00 98.00 290 PHE A C 1
ATOM 2269 O O . PHE A 1 290 ? -15.174 0.159 2.120 1.00 98.00 290 PHE A O 1
ATOM 2276 N N . LEU A 1 291 ? -15.172 0.500 -0.105 1.00 97.94 291 LEU A N 1
ATOM 2277 C CA . LEU A 1 291 ? -16.511 -0.046 -0.327 1.00 97.94 291 LEU A CA 1
ATOM 2278 C C . LEU A 1 291 ? -16.592 -1.527 0.058 1.00 97.94 291 LEU A C 1
ATOM 2280 O O . LEU A 1 291 ? -17.589 -1.944 0.648 1.00 97.94 291 LEU A O 1
ATOM 2284 N N . LEU A 1 292 ? -15.535 -2.302 -0.203 1.00 97.50 292 LEU A N 1
ATOM 2285 C CA . LEU A 1 292 ? -15.458 -3.707 0.191 1.00 97.50 292 LEU A CA 1
ATOM 2286 C C . LEU A 1 292 ? -15.512 -3.869 1.715 1.00 97.50 292 LEU A C 1
ATOM 2288 O O . LEU A 1 292 ? -16.343 -4.622 2.223 1.00 97.50 292 LEU A O 1
ATOM 2292 N N . VAL A 1 293 ? -14.678 -3.138 2.461 1.00 97.12 293 VAL A N 1
ATOM 2293 C CA . VAL A 1 293 ? -14.687 -3.210 3.933 1.00 97.12 293 VAL A CA 1
ATOM 2294 C C . VAL A 1 293 ? -16.016 -2.703 4.501 1.00 97.12 293 VAL A C 1
ATOM 2296 O O . VAL A 1 293 ? -16.558 -3.294 5.439 1.00 97.12 293 VAL A O 1
ATOM 2299 N N . LEU A 1 294 ? -16.601 -1.661 3.908 1.00 96.00 294 LEU A N 1
ATOM 2300 C CA . LEU A 1 294 ? -17.910 -1.138 4.305 1.00 96.00 294 LEU A CA 1
ATOM 2301 C C . LEU A 1 294 ? -19.030 -2.165 4.098 1.00 96.00 294 LEU A C 1
ATOM 2303 O O . LEU A 1 294 ? -19.917 -2.295 4.942 1.00 96.00 294 LEU A O 1
ATOM 2307 N N . LEU A 1 295 ? -18.993 -2.907 2.992 1.00 95.56 295 LEU A N 1
ATOM 2308 C CA . LEU A 1 295 ? -19.941 -3.981 2.716 1.00 95.56 295 LEU A CA 1
ATOM 2309 C C . LEU A 1 295 ? -19.781 -5.127 3.722 1.00 95.56 295 LEU A C 1
ATOM 2311 O O . LEU A 1 295 ? -20.757 -5.520 4.359 1.00 95.56 295 LEU A O 1
ATOM 2315 N N . VAL A 1 296 ? -18.555 -5.621 3.917 1.00 94.00 296 VAL A N 1
ATOM 2316 C CA . VAL A 1 296 ? -18.266 -6.733 4.840 1.00 94.00 296 VAL A CA 1
ATOM 2317 C C . VAL A 1 296 ? -18.700 -6.393 6.266 1.00 94.00 296 VAL A C 1
ATOM 2319 O O . VAL A 1 296 ? -19.398 -7.179 6.907 1.00 94.00 296 VAL A O 1
ATOM 2322 N N . THR A 1 297 ? -18.351 -5.204 6.756 1.00 90.69 297 THR A N 1
ATOM 2323 C CA . THR A 1 297 ? -18.724 -4.763 8.111 1.00 90.69 297 THR A CA 1
ATOM 2324 C C . THR A 1 297 ? -20.237 -4.659 8.299 1.00 90.69 297 THR A C 1
ATOM 2326 O O . THR A 1 297 ? -20.735 -5.026 9.363 1.00 90.69 297 THR A O 1
ATOM 2329 N N . ARG A 1 298 ? -20.995 -4.245 7.275 1.00 90.00 298 ARG A N 1
ATOM 2330 C CA . ARG A 1 298 ? -22.467 -4.253 7.326 1.00 90.00 298 ARG A CA 1
ATOM 2331 C C . ARG A 1 298 ? -23.060 -5.649 7.329 1.00 90.00 298 ARG A C 1
ATOM 2333 O O . ARG A 1 298 ? -23.983 -5.893 8.099 1.00 90.00 298 ARG A O 1
ATOM 2340 N N . LEU A 1 299 ? -22.540 -6.557 6.507 1.00 90.62 299 LEU A N 1
ATOM 2341 C CA . LEU A 1 299 ? -23.023 -7.938 6.462 1.00 90.62 299 LEU A CA 1
ATOM 2342 C C . LEU A 1 299 ? -22.770 -8.659 7.792 1.00 90.62 299 LEU A C 1
ATOM 2344 O O . LEU A 1 299 ? -23.639 -9.377 8.282 1.00 90.62 299 LEU A O 1
ATOM 2348 N N . VAL A 1 300 ? -21.612 -8.431 8.416 1.00 86.25 300 VAL A N 1
ATOM 2349 C CA . VAL A 1 300 ? -21.290 -8.998 9.735 1.00 86.25 300 VAL A CA 1
ATOM 2350 C C . VAL A 1 300 ? -22.099 -8.323 10.849 1.00 86.25 300 VAL A C 1
ATOM 2352 O O . VAL A 1 300 ? -22.627 -9.007 11.724 1.00 86.25 300 VAL A O 1
ATOM 2355 N N . GLY A 1 301 ? -22.235 -6.994 10.815 1.00 75.88 301 GLY A N 1
ATOM 2356 C CA . GLY A 1 301 ? -23.005 -6.234 11.803 1.00 75.88 301 GLY A CA 1
ATOM 2357 C C . GLY A 1 301 ? -24.503 -6.548 11.776 1.00 75.88 301 GLY A C 1
ATOM 2358 O O . GLY A 1 301 ? -25.098 -6.755 12.830 1.00 75.88 301 GLY A O 1
ATOM 2359 N N . GLY A 1 302 ? -25.094 -6.666 10.583 1.00 65.00 302 GLY A N 1
ATOM 2360 C CA . GLY A 1 302 ? -26.498 -7.050 10.409 1.00 65.00 302 GLY A CA 1
ATOM 2361 C C . GLY A 1 302 ? -26.795 -8.461 10.921 1.00 65.00 302 GLY A C 1
ATOM 2362 O O . GLY A 1 302 ? -27.829 -8.681 11.542 1.00 65.00 302 GLY A O 1
ATOM 2363 N N . ARG A 1 303 ? -25.853 -9.403 10.762 1.00 59.94 303 ARG A N 1
ATOM 2364 C CA . ARG A 1 303 ? -25.969 -10.760 11.327 1.00 59.94 303 ARG A CA 1
ATOM 2365 C C . ARG A 1 303 ? -25.919 -10.775 12.854 1.00 59.94 303 ARG A C 1
ATOM 2367 O O . ARG A 1 303 ? -26.664 -11.530 13.461 1.00 59.94 303 ARG A O 1
ATOM 2374 N N . ARG A 1 304 ? -25.079 -9.939 13.477 1.00 58.12 304 ARG A N 1
ATOM 2375 C CA . ARG A 1 304 ? -25.034 -9.820 14.946 1.00 58.12 304 ARG A CA 1
ATOM 2376 C C . ARG A 1 304 ? -26.315 -9.206 15.511 1.00 58.12 304 ARG A C 1
ATOM 2378 O O . ARG A 1 304 ? -26.780 -9.678 16.534 1.00 58.12 304 ARG A O 1
ATOM 2385 N N . ALA A 1 305 ? -26.902 -8.216 14.836 1.00 50.03 305 ALA A N 1
ATOM 2386 C CA . ALA A 1 305 ? -28.189 -7.641 15.236 1.00 50.03 305 ALA A CA 1
ATOM 2387 C C . ALA A 1 305 ? -29.349 -8.645 15.092 1.00 50.03 305 ALA A C 1
ATOM 2389 O O . ALA A 1 305 ? -30.203 -8.704 15.964 1.00 50.03 305 ALA A O 1
ATOM 2390 N N . ALA A 1 306 ? -29.339 -9.484 14.049 1.00 53.72 306 ALA A N 1
ATOM 2391 C CA . ALA A 1 306 ? -30.349 -10.527 13.839 1.00 53.72 306 ALA A CA 1
ATOM 2392 C C . ALA A 1 306 ? -30.226 -11.738 14.791 1.00 53.72 306 ALA A C 1
ATOM 2394 O O . ALA A 1 306 ? -31.139 -12.552 14.865 1.00 53.72 306 ALA A O 1
ATOM 2395 N N . GLN A 1 307 ? -29.095 -11.884 15.491 1.00 46.88 307 GLN A N 1
ATOM 2396 C CA . GLN A 1 307 ? -28.840 -12.963 16.456 1.00 46.88 307 GLN A CA 1
ATOM 2397 C C . GLN A 1 307 ? -29.094 -12.554 17.912 1.00 46.88 307 GLN A C 1
ATOM 2399 O O . GLN A 1 307 ? -29.012 -13.407 18.792 1.00 46.88 307 GLN A O 1
ATOM 2404 N N . VAL A 1 308 ? -29.386 -11.278 18.182 1.00 43.47 308 VAL A N 1
ATOM 2405 C CA . VAL A 1 308 ? -29.852 -10.830 19.499 1.00 43.47 308 VAL A CA 1
ATOM 2406 C C . VAL A 1 308 ? -31.374 -10.987 19.506 1.00 43.47 308 VAL A C 1
ATOM 2408 O O . VAL A 1 308 ? -32.038 -10.265 18.764 1.00 43.47 308 VAL A O 1
ATOM 2411 N N . PRO A 1 309 ? -31.950 -11.919 20.288 1.00 40.72 309 PRO A N 1
ATOM 2412 C CA . PRO A 1 309 ? -33.395 -11.984 20.447 1.00 40.72 309 PRO A CA 1
ATOM 2413 C C . PRO A 1 309 ? -33.877 -10.679 21.088 1.00 40.72 309 PRO A C 1
ATOM 2415 O O . PRO A 1 309 ? -33.264 -10.207 22.048 1.00 40.72 309 PRO A O 1
ATOM 2418 N N . GLU A 1 310 ? -34.981 -10.117 20.595 1.00 45.91 310 GLU A N 1
ATOM 2419 C CA . GLU A 1 310 ? -35.787 -9.161 21.357 1.00 45.91 310 GLU A CA 1
ATOM 2420 C C . GLU A 1 310 ? -36.315 -9.876 22.602 1.00 45.91 310 GLU A C 1
ATOM 2422 O O . GLU A 1 310 ? -37.391 -10.458 22.590 1.00 45.91 310 GLU A O 1
ATOM 2427 N N . ASN A 1 311 ? -35.538 -9.902 23.679 1.00 45.03 311 ASN A N 1
ATOM 2428 C CA . ASN A 1 311 ? -36.066 -10.224 24.991 1.00 45.03 311 ASN A CA 1
ATOM 2429 C C . ASN A 1 311 ? -35.251 -9.528 26.074 1.00 45.03 311 ASN A C 1
ATOM 2431 O O . ASN A 1 311 ? -34.071 -9.808 26.265 1.00 45.03 311 ASN A O 1
ATOM 2435 N N . GLY A 1 312 ? -35.947 -8.655 26.801 1.00 40.50 312 GLY A N 1
ATOM 2436 C CA . GLY A 1 312 ? -35.551 -8.170 28.115 1.00 40.50 312 GLY A CA 1
ATOM 2437 C C . GLY A 1 312 ? -34.601 -6.985 28.081 1.00 40.50 312 GLY A C 1
ATOM 2438 O O . GLY A 1 312 ? -33.392 -7.140 27.950 1.00 40.50 312 GLY A O 1
ATOM 2439 N N . GLY A 1 313 ? -35.160 -5.788 28.253 1.00 42.22 313 GLY A N 1
ATOM 2440 C CA . GLY A 1 313 ? -34.377 -4.598 28.532 1.00 42.22 313 GLY A CA 1
ATOM 2441 C C . GLY A 1 313 ? -33.504 -4.801 29.765 1.00 42.22 313 GLY A C 1
ATOM 2442 O O . GLY A 1 313 ? -34.006 -4.966 30.869 1.00 42.22 313 GLY A O 1
ATOM 2443 N N . GLU A 1 314 ? -32.195 -4.706 29.582 1.00 37.28 314 GLU A N 1
ATOM 2444 C CA . GLU A 1 314 ? -31.297 -4.377 30.672 1.00 37.28 314 GLU A CA 1
ATOM 2445 C C . GLU A 1 314 ? -30.210 -3.443 30.141 1.00 37.28 314 GLU A C 1
ATOM 2447 O O . GLU A 1 314 ? -29.477 -3.742 29.193 1.00 37.28 314 GLU A O 1
ATOM 2452 N N . LYS A 1 315 ? -30.182 -2.242 30.723 1.00 43.44 315 LYS A N 1
ATOM 2453 C CA . LYS A 1 315 ? -29.209 -1.187 30.448 1.00 43.44 315 LYS A CA 1
ATOM 2454 C C . LYS A 1 315 ? -27.802 -1.747 30.649 1.00 43.44 315 LYS A C 1
ATOM 2456 O O . LYS A 1 315 ? -27.424 -2.041 31.779 1.00 43.44 315 LYS A O 1
ATOM 2461 N N . ARG A 1 316 ? -26.985 -1.797 29.596 1.00 34.41 316 ARG A N 1
ATOM 2462 C CA . ARG A 1 316 ? -25.529 -1.860 29.778 1.00 34.41 316 ARG A CA 1
ATOM 2463 C C . ARG A 1 316 ? -24.979 -0.447 29.852 1.00 34.41 316 ARG A C 1
ATOM 2465 O O . ARG A 1 316 ? -24.944 0.277 28.861 1.00 34.41 316 ARG A O 1
ATOM 2472 N N . VAL A 1 317 ? -24.611 -0.074 31.071 1.00 41.38 317 VAL A N 1
ATOM 2473 C CA . VAL A 1 317 ? -23.585 0.929 31.347 1.00 41.38 317 VAL A CA 1
ATOM 2474 C C . VAL A 1 317 ? -22.231 0.303 30.978 1.00 41.38 317 VAL A C 1
ATOM 2476 O O . VAL A 1 317 ? -22.018 -0.875 31.270 1.00 41.38 317 VAL A O 1
ATOM 2479 N N . PHE A 1 318 ? -21.363 1.136 30.391 1.00 36.88 318 PHE A N 1
ATOM 2480 C CA . PHE A 1 318 ? -19.994 0.913 29.887 1.00 36.88 318 PHE A CA 1
ATOM 2481 C C . PHE A 1 318 ? -19.863 0.446 28.432 1.00 36.88 318 PHE A C 1
ATOM 2483 O O . PHE A 1 318 ? -20.206 -0.712 28.109 1.00 36.88 318 PHE A O 1
#